Protein AF-A0A2J8V5C5-F1 (afdb_monomer)

Solvent-accessible surface area (backbone atoms only — not comparable to full-atom values): 12804 Å² total; per-residue (Å²): 139,81,82,83,78,82,77,76,87,77,68,71,58,80,69,53,53,66,50,39,88,100,54,85,50,65,52,34,88,70,58,79,89,54,24,47,75,89,45,86,60,88,87,70,69,51,39,77,42,61,32,68,75,31,74,70,53,44,94,77,25,46,78,61,79,85,40,92,88,53,80,81,50,73,66,30,76,39,86,49,43,69,32,51,47,95,86,52,84,59,56,72,55,97,88,39,62,47,60,86,82,28,65,40,18,56,38,77,48,37,84,45,36,41,83,62,53,76,61,64,35,70,42,82,52,72,47,72,39,55,52,97,86,66,48,75,39,64,38,86,89,77,75,41,70,41,76,41,67,60,67,40,70,42,87,90,79,67,48,78,40,62,32,41,45,68,54,54,86,62,56,52,67,75,53,38,28,52,49,31,34,34,44,69,72,64,48,37,83,82,44,54,76,67,56,40,50,54,50,51,56,54,63,69,74,108

pLDDT: mean 93.75, std 11.62, range [37.53, 98.81]

Organism: Pongo abelii (NCBI:txid9601)

Structure (mmCIF, N/CA/C/O backbone):
data_AF-A0A2J8V5C5-F1
#
_entry.id   AF-A0A2J8V5C5-F1
#
loop_
_atom_site.group_PDB
_atom_site.id
_atom_site.type_symbol
_atom_site.label_atom_id
_atom_site.label_alt_id
_atom_site.label_comp_id
_atom_site.label_asym_id
_atom_site.label_entity_id
_atom_site.label_seq_id
_atom_site.pdbx_PDB_ins_code
_atom_site.Cartn_x
_atom_site.Cartn_y
_atom_site.Cartn_z
_atom_site.occupancy
_atom_site.B_iso_or_equiv
_atom_site.auth_seq_id
_atom_site.auth_comp_id
_atom_site.auth_asym_id
_atom_site.auth_atom_id
_atom_site.pdbx_PDB_model_num
ATOM 1 N N . MET A 1 1 ? -38.659 -12.302 -9.778 1.00 38.84 1 MET A N 1
ATOM 2 C CA . MET A 1 1 ? -37.625 -12.450 -8.734 1.00 38.84 1 MET A CA 1
ATOM 3 C C . MET A 1 1 ? -36.369 -13.018 -9.379 1.00 38.84 1 MET A C 1
ATOM 5 O O . MET A 1 1 ? -36.265 -14.224 -9.543 1.00 38.84 1 MET A O 1
ATOM 9 N N . SER A 1 2 ? -35.461 -12.159 -9.837 1.00 37.94 2 SER A N 1
ATOM 10 C CA . SER A 1 2 ? -34.157 -12.567 -10.368 1.00 37.94 2 SER A CA 1
ATOM 11 C C . SER A 1 2 ? -33.125 -12.360 -9.266 1.00 37.94 2 SER A C 1
ATOM 13 O O . SER A 1 2 ? -32.756 -11.226 -8.964 1.00 37.94 2 SER A O 1
ATOM 15 N N . GLY A 1 3 ? -32.717 -13.450 -8.616 1.00 38.12 3 GLY A N 1
ATOM 16 C CA . GLY A 1 3 ? -31.666 -13.421 -7.607 1.00 38.12 3 GLY A CA 1
ATOM 17 C C . GLY A 1 3 ? -30.365 -12.908 -8.216 1.00 38.12 3 GLY A C 1
ATOM 18 O O . GLY A 1 3 ? -29.766 -13.564 -9.066 1.00 38.12 3 GLY A O 1
ATOM 19 N N . SER A 1 4 ? -29.925 -11.732 -7.775 1.00 41.75 4 SER A N 1
ATOM 20 C CA . SER A 1 4 ? -28.605 -11.184 -8.071 1.00 41.75 4 SER A CA 1
ATOM 21 C C . SER A 1 4 ? -27.547 -11.978 -7.298 1.00 41.75 4 SER A C 1
ATOM 23 O O . SER A 1 4 ? -27.073 -11.558 -6.245 1.00 41.75 4 SER A O 1
ATOM 25 N N . ASN A 1 5 ? -27.182 -13.152 -7.807 1.00 42.91 5 ASN A N 1
ATOM 26 C CA . ASN A 1 5 ? -26.122 -13.989 -7.236 1.00 42.91 5 ASN A CA 1
ATOM 27 C C . ASN A 1 5 ? -24.713 -13.609 -7.746 1.00 42.91 5 ASN A C 1
ATOM 29 O O . ASN A 1 5 ? -23.772 -14.374 -7.582 1.00 42.91 5 ASN A O 1
ATOM 33 N N . GLY A 1 6 ? -24.549 -12.429 -8.357 1.00 37.53 6 GLY A N 1
ATOM 34 C CA . GLY A 1 6 ? -23.326 -12.042 -9.074 1.00 37.53 6 GLY A CA 1
ATOM 35 C C . GLY A 1 6 ? -22.251 -11.291 -8.278 1.00 37.53 6 GLY A C 1
ATOM 36 O O . GLY A 1 6 ? -21.230 -10.947 -8.859 1.00 37.53 6 GLY A O 1
ATOM 37 N N . SER A 1 7 ? -22.441 -10.998 -6.984 1.00 44.19 7 SER A N 1
ATOM 38 C CA . SER A 1 7 ? -21.485 -10.187 -6.195 1.00 44.19 7 SER A CA 1
ATOM 39 C C . SER A 1 7 ? -20.813 -10.919 -5.026 1.00 44.19 7 SER A C 1
ATOM 41 O O . SER A 1 7 ? -20.012 -10.318 -4.311 1.00 44.19 7 SER A O 1
ATOM 43 N N . LYS A 1 8 ? -21.098 -12.212 -4.820 1.00 48.50 8 LYS A N 1
ATOM 44 C CA . LYS A 1 8 ? -20.632 -12.965 -3.638 1.00 48.50 8 LYS A CA 1
ATOM 45 C C . LYS A 1 8 ? -19.235 -13.591 -3.757 1.00 48.50 8 LYS A C 1
ATOM 47 O O . LYS A 1 8 ? -18.706 -14.032 -2.743 1.00 48.50 8 LYS A O 1
ATOM 52 N N . GLU A 1 9 ? -18.623 -13.640 -4.940 1.00 56.22 9 GLU A N 1
ATOM 53 C CA . GLU A 1 9 ? -17.463 -14.527 -5.158 1.00 56.22 9 GLU A CA 1
ATOM 54 C C . GLU A 1 9 ? -16.073 -13.931 -4.894 1.00 56.22 9 GLU A C 1
ATOM 56 O O . GLU A 1 9 ? -15.133 -14.698 -4.726 1.00 56.22 9 GLU A O 1
ATOM 61 N N . ASN A 1 10 ? -15.902 -12.611 -4.760 1.00 82.75 10 ASN A N 1
ATOM 62 C CA . ASN A 1 10 ? -14.559 -12.017 -4.617 1.00 82.75 10 ASN A CA 1
ATOM 63 C C . ASN A 1 10 ? -14.430 -11.034 -3.442 1.00 82.75 10 ASN A C 1
ATOM 65 O O . ASN A 1 10 ? -13.903 -9.931 -3.588 1.00 82.75 10 ASN A O 1
ATOM 69 N N . SER A 1 11 ? -14.894 -11.420 -2.250 1.00 94.69 11 SER A N 1
ATOM 70 C CA . SER A 1 11 ? -14.549 -10.688 -1.022 1.00 94.69 11 SER A CA 1
ATOM 71 C C . SER A 1 11 ? -13.039 -10.722 -0.746 1.00 94.69 11 SER A C 1
ATOM 73 O O . SER A 1 11 ? -12.339 -11.670 -1.103 1.00 94.69 11 SER A O 1
ATOM 75 N N . HIS A 1 12 ? -12.516 -9.711 -0.046 1.00 97.62 12 HIS A N 1
ATOM 76 C CA . HIS A 1 12 ? -11.103 -9.676 0.347 1.00 97.62 12 HIS A CA 1
ATOM 77 C C . HIS A 1 12 ? -10.724 -10.837 1.288 1.00 97.62 12 HIS A C 1
ATOM 79 O O . HIS A 1 12 ? -11.132 -10.899 2.447 1.00 97.62 12 HIS A O 1
ATOM 85 N N . ASN A 1 13 ? -9.924 -11.784 0.796 1.00 97.38 13 ASN A N 1
ATOM 86 C CA . ASN A 1 13 ? -9.575 -12.989 1.562 1.00 97.38 13 ASN A CA 1
ATOM 87 C C . ASN A 1 13 ? -8.325 -12.794 2.427 1.00 97.38 13 ASN A C 1
ATOM 89 O O . ASN A 1 13 ? -8.377 -13.032 3.629 1.00 97.38 13 ASN A O 1
ATOM 93 N N . LYS A 1 14 ? -7.232 -12.259 1.861 1.00 97.94 14 LYS A N 1
ATOM 94 C CA . LYS A 1 14 ? -5.988 -11.985 2.613 1.00 97.94 14 LYS A CA 1
ATOM 95 C C . LYS A 1 14 ? -6.203 -11.024 3.793 1.00 97.94 14 LYS A C 1
ATOM 97 O O . LYS A 1 14 ? -5.559 -11.151 4.822 1.00 97.94 14 LYS A O 1
ATOM 102 N N . ALA A 1 15 ? -7.147 -10.089 3.678 1.00 98.38 15 ALA A N 1
ATOM 103 C CA . ALA A 1 15 ? -7.481 -9.154 4.757 1.00 98.38 15 ALA A CA 1
ATOM 104 C C . ALA A 1 15 ? -8.186 -9.815 5.960 1.00 98.38 15 ALA A C 1
ATOM 106 O O . ALA A 1 15 ? -8.351 -9.169 6.992 1.00 98.38 15 ALA A O 1
ATOM 107 N N . ARG A 1 16 ? -8.606 -11.080 5.828 1.00 98.38 16 ARG A N 1
ATOM 108 C CA . ARG A 1 16 ? -9.320 -11.861 6.846 1.00 98.38 16 ARG A CA 1
ATOM 109 C C . ARG A 1 16 ? -8.533 -13.081 7.336 1.00 98.38 16 ARG A C 1
ATOM 111 O O . ARG A 1 16 ? -9.062 -13.842 8.134 1.00 98.38 16 ARG A O 1
ATOM 118 N N . THR A 1 17 ? -7.293 -13.283 6.883 1.00 98.50 17 THR A N 1
ATOM 119 C CA . THR A 1 17 ? -6.449 -14.383 7.373 1.00 98.50 17 THR A CA 1
ATOM 120 C C . THR A 1 17 ? -5.894 -14.080 8.761 1.00 98.50 17 THR A C 1
ATOM 122 O O . THR A 1 17 ? -5.586 -12.922 9.072 1.00 98.50 17 THR A O 1
ATOM 125 N N . SER A 1 18 ? -5.702 -15.140 9.540 1.00 98.44 18 SER A N 1
ATOM 126 C CA . SER A 1 18 ? -5.107 -15.114 10.873 1.00 98.44 18 SER A CA 1
ATOM 127 C C . SER A 1 18 ? -3.926 -16.103 10.964 1.00 98.44 18 SER A C 1
ATOM 129 O O . SER A 1 18 ? -3.888 -17.050 10.171 1.00 98.44 18 SER A O 1
ATOM 131 N N . PRO A 1 19 ? -2.968 -15.898 11.888 1.00 98.62 19 PRO A N 1
ATOM 132 C CA . PRO A 1 19 ? -2.857 -14.735 12.773 1.00 98.62 19 PRO A CA 1
ATOM 133 C C . PRO A 1 19 ? -2.532 -13.447 11.999 1.00 98.62 19 PRO A C 1
ATOM 135 O O . PRO A 1 19 ? -2.053 -13.481 10.863 1.00 98.62 19 PRO A O 1
ATOM 138 N N . TYR A 1 20 ? -2.802 -12.285 12.603 1.00 98.69 20 TYR A N 1
ATOM 139 C CA . TYR A 1 20 ? -2.389 -11.003 12.030 1.00 98.69 20 TYR A CA 1
ATOM 140 C C . TYR A 1 20 ? -0.850 -10.974 11.877 1.00 98.69 20 TYR A C 1
ATOM 142 O O . TYR A 1 20 ? -0.158 -11.365 12.824 1.00 98.69 20 TYR A O 1
ATOM 150 N N . PRO A 1 21 ? -0.293 -10.499 10.741 1.00 98.12 21 PRO A N 1
ATOM 151 C CA . PRO A 1 21 ? 1.146 -10.538 10.469 1.00 98.12 21 PRO A CA 1
ATOM 152 C C . PRO A 1 21 ? 2.021 -10.034 11.625 1.00 98.12 21 PRO A C 1
ATOM 154 O O . PRO A 1 21 ? 1.757 -8.979 12.198 1.00 98.12 21 PRO A O 1
ATOM 157 N N . GLY A 1 22 ? 3.073 -10.789 11.958 1.00 97.12 22 GLY A N 1
ATOM 158 C CA . GLY A 1 22 ? 4.005 -10.443 13.039 1.00 97.12 22 GLY A CA 1
ATOM 159 C C . GLY A 1 22 ? 3.423 -10.566 14.454 1.00 97.12 22 GLY A C 1
ATOM 160 O O . GLY A 1 22 ? 3.988 -10.013 15.393 1.00 97.12 22 GLY A O 1
ATOM 161 N N . SER A 1 23 ? 2.296 -11.264 14.625 1.00 98.19 23 SER A N 1
ATOM 162 C CA . SER A 1 23 ? 1.622 -11.432 15.916 1.00 98.19 23 SER A CA 1
ATOM 163 C C . SER A 1 23 ? 1.033 -12.841 16.080 1.00 98.19 23 SER A C 1
ATOM 165 O O . SER A 1 23 ? 1.113 -13.667 15.175 1.00 98.19 23 SER A O 1
ATOM 167 N N . LYS A 1 24 ? 0.417 -13.102 17.240 1.00 98.44 24 LYS A N 1
ATOM 168 C CA . LYS A 1 24 ? -0.441 -14.275 17.500 1.00 98.44 24 LYS A CA 1
ATOM 169 C C . LYS A 1 24 ? -1.929 -13.900 17.588 1.00 98.44 24 LYS A C 1
ATOM 171 O O . LYS A 1 24 ? -2.719 -14.643 18.157 1.00 98.44 24 LYS A O 1
ATOM 176 N N . VAL A 1 25 ? -2.293 -12.700 17.132 1.00 98.62 25 VAL A N 1
ATOM 177 C CA . VAL A 1 25 ? -3.658 -12.179 17.259 1.00 98.62 25 VAL A CA 1
ATOM 178 C C . VAL A 1 25 ? -4.544 -12.819 16.201 1.00 98.62 25 VAL A C 1
ATOM 180 O O . VAL A 1 25 ? -4.316 -12.642 15.003 1.00 98.62 25 VAL A O 1
ATOM 183 N N . GLU A 1 26 ? -5.573 -13.523 16.655 1.00 98.69 26 GLU A N 1
ATOM 184 C CA . GLU A 1 26 ? -6.609 -14.109 15.812 1.00 98.69 26 GLU A CA 1
ATOM 185 C C . GLU A 1 26 ? -7.720 -13.087 15.550 1.00 98.69 26 GLU A C 1
ATOM 187 O O . GLU A 1 26 ? -8.189 -12.408 16.463 1.00 98.69 26 GLU A O 1
ATOM 192 N N . ARG A 1 27 ? -8.138 -12.953 14.291 1.00 98.75 27 ARG A N 1
ATOM 193 C CA . ARG A 1 27 ? -9.276 -12.105 13.910 1.00 98.75 27 ARG A CA 1
ATOM 194 C C . ARG A 1 27 ? -10.590 -12.784 14.292 1.00 98.75 27 ARG A C 1
ATOM 196 O O . ARG A 1 27 ? -10.698 -14.006 14.206 1.00 98.75 27 ARG A O 1
ATOM 203 N N . SER A 1 28 ? -11.622 -12.000 14.595 1.00 98.50 28 SER A N 1
ATOM 204 C CA . SER A 1 28 ? -12.990 -12.528 14.667 1.00 98.50 28 SER A CA 1
ATOM 205 C C . SER A 1 28 ? -13.412 -13.056 13.291 1.00 98.50 28 SER A C 1
ATOM 207 O O . SER A 1 28 ? -13.182 -12.399 12.272 1.00 98.50 28 SER A O 1
ATOM 209 N N . GLN A 1 29 ? -14.050 -14.225 13.236 1.00 98.06 29 GLN A N 1
ATOM 210 C CA . GLN A 1 29 ? -14.499 -14.808 11.970 1.00 98.06 29 GLN A CA 1
ATOM 211 C C . GLN A 1 29 ? -15.536 -13.906 11.283 1.00 98.06 29 GLN A C 1
ATOM 213 O O . GLN A 1 29 ? -16.487 -13.448 11.911 1.00 98.06 29 GLN A O 1
ATOM 218 N N . VAL A 1 30 ? -15.384 -13.691 9.973 1.00 98.38 30 VAL A N 1
ATOM 219 C CA . VAL A 1 30 ? -16.318 -12.903 9.151 1.00 98.38 30 VAL A CA 1
ATOM 220 C C . VAL A 1 30 ? -16.862 -13.790 8.031 1.00 98.38 30 VAL A C 1
ATOM 222 O O . VAL A 1 30 ? -16.124 -14.042 7.073 1.00 98.38 30 VAL A O 1
ATOM 225 N N . PRO A 1 31 ? -18.125 -14.257 8.109 1.00 97.69 31 PRO A N 1
ATOM 226 C CA . PRO A 1 31 ? -18.783 -14.953 7.005 1.00 97.69 31 PRO A CA 1
ATOM 227 C C . PRO A 1 31 ? -18.793 -14.100 5.733 1.00 97.69 31 PRO A C 1
ATOM 229 O O . PRO A 1 31 ? -18.910 -12.874 5.808 1.00 97.69 31 PRO A O 1
ATOM 232 N N . ASN A 1 32 ? -18.666 -14.730 4.563 1.00 96.94 32 ASN A N 1
ATOM 233 C CA . ASN A 1 32 ? -18.551 -14.019 3.281 1.00 96.94 32 ASN A CA 1
ATOM 234 C C . ASN A 1 32 ? -19.764 -13.113 3.020 1.00 96.94 32 ASN A C 1
ATOM 236 O O . ASN A 1 32 ? -19.616 -11.974 2.586 1.00 96.94 32 ASN A O 1
ATOM 240 N N . GLU A 1 33 ? -20.959 -13.581 3.367 1.00 96.62 33 GLU A N 1
ATOM 241 C CA . GLU A 1 33 ? -22.215 -12.848 3.242 1.00 96.62 33 GLU A CA 1
ATOM 242 C C . GLU A 1 33 ? -22.327 -11.640 4.181 1.00 96.62 33 GLU A C 1
ATOM 244 O O . GLU A 1 33 ? -23.184 -10.791 3.959 1.00 96.62 33 GLU A O 1
ATOM 249 N N . LYS A 1 34 ? -21.452 -11.524 5.188 1.00 98.00 34 LYS A N 1
ATOM 250 C CA . LYS A 1 34 ? -21.418 -10.400 6.136 1.00 98.00 34 LYS A CA 1
ATOM 251 C C . LYS A 1 34 ? -20.199 -9.489 5.969 1.00 98.00 34 LYS A C 1
ATOM 253 O O . LYS A 1 34 ? -19.968 -8.610 6.802 1.00 98.00 34 LYS A O 1
ATOM 258 N N . VAL A 1 35 ? -19.415 -9.663 4.901 1.00 98.38 35 VAL A N 1
ATOM 259 C CA . VAL A 1 35 ? -18.243 -8.813 4.632 1.00 98.38 35 VAL A CA 1
ATOM 260 C C . VAL A 1 35 ? -18.660 -7.359 4.394 1.00 98.38 35 VAL A C 1
ATOM 262 O O . VAL A 1 35 ? -18.067 -6.457 4.979 1.00 98.38 35 VAL A O 1
ATOM 265 N N . GLY A 1 36 ? -19.681 -7.107 3.574 1.00 98.06 36 GLY A N 1
ATOM 266 C CA . GLY A 1 36 ? -20.106 -5.744 3.239 1.00 98.06 36 GLY A CA 1
ATOM 267 C C . GLY A 1 36 ? -20.729 -5.002 4.425 1.00 98.06 36 GLY A C 1
ATOM 268 O O . GLY A 1 36 ? -21.604 -5.542 5.098 1.00 98.06 36 GLY A O 1
ATOM 269 N N . TRP A 1 37 ? -20.330 -3.745 4.651 1.00 98.00 37 TRP A N 1
ATOM 270 C CA . TRP A 1 37 ? -20.835 -2.918 5.761 1.00 98.00 37 TRP A CA 1
ATOM 271 C C . TRP A 1 37 ? -22.348 -2.686 5.728 1.00 98.00 37 TRP A C 1
ATOM 273 O O . TRP A 1 37 ? -22.956 -2.588 6.788 1.00 98.00 37 TRP A O 1
ATOM 283 N N . LEU A 1 38 ? -22.953 -2.670 4.533 1.00 97.38 38 LEU A N 1
ATOM 284 C CA . LEU A 1 38 ? -24.405 -2.537 4.347 1.00 97.38 38 LEU A CA 1
ATOM 285 C C . LEU A 1 38 ? -25.202 -3.710 4.933 1.00 97.38 38 LEU A C 1
ATOM 287 O O . LEU A 1 38 ? -26.394 -3.573 5.187 1.00 97.38 38 LEU A O 1
ATOM 291 N N . VAL A 1 39 ? -24.563 -4.867 5.119 1.00 97.75 39 VAL A N 1
ATOM 292 C CA . VAL A 1 39 ? -25.193 -6.007 5.781 1.00 97.75 39 VAL A CA 1
ATOM 293 C C . VAL A 1 39 ? -25.181 -5.741 7.276 1.00 97.75 39 VAL A C 1
ATOM 295 O O . VAL A 1 39 ? -24.109 -5.608 7.880 1.00 97.75 39 VAL A O 1
ATOM 298 N N . GLU A 1 40 ? -26.373 -5.663 7.857 1.00 97.75 40 GLU A N 1
ATOM 299 C CA . GLU A 1 40 ? -26.550 -5.492 9.290 1.00 97.75 40 GLU A CA 1
ATOM 300 C C . GLU A 1 40 ? -25.925 -6.663 10.053 1.00 97.75 40 GLU A C 1
ATOM 302 O O . GLU A 1 40 ? -26.079 -7.836 9.698 1.00 97.75 40 GLU A O 1
ATOM 307 N N . TRP A 1 41 ? -25.191 -6.335 11.113 1.00 98.00 41 TRP A N 1
ATOM 308 C CA . TRP A 1 41 ? -24.621 -7.325 12.012 1.00 98.00 41 TRP A CA 1
ATOM 309 C C . TRP A 1 41 ? -24.324 -6.687 13.368 1.00 98.00 41 TRP A C 1
ATOM 311 O O . TRP A 1 41 ? -23.216 -6.211 13.602 1.00 98.00 41 TRP A O 1
ATOM 321 N N . GLN A 1 42 ? -25.326 -6.680 14.245 1.00 96.94 42 GLN A N 1
ATOM 322 C CA . GLN A 1 42 ? -25.228 -6.081 15.581 1.00 96.94 42 GLN A CA 1
ATOM 323 C C . GLN A 1 42 ? -24.195 -6.800 16.461 1.00 96.94 42 GLN A C 1
ATOM 325 O O . GLN A 1 42 ? -23.380 -6.159 17.112 1.00 96.94 42 GLN A O 1
ATOM 330 N N . ASP A 1 43 ? -24.139 -8.133 16.381 1.00 97.44 43 ASP A N 1
ATOM 331 C CA . ASP A 1 43 ? -23.188 -8.945 17.156 1.00 97.44 43 ASP A CA 1
ATOM 332 C C . ASP A 1 43 ? -21.756 -8.943 16.583 1.00 97.44 43 ASP A C 1
ATOM 334 O O . ASP A 1 43 ? -20.924 -9.771 16.966 1.00 97.44 43 ASP A O 1
ATOM 338 N N . TYR A 1 44 ? -21.449 -8.079 15.607 1.00 98.25 44 TYR A N 1
ATOM 339 C CA . TYR A 1 44 ? -20.102 -7.990 15.054 1.00 98.25 44 TYR A CA 1
ATOM 340 C C . TYR A 1 44 ? -19.149 -7.380 16.084 1.00 98.25 44 TYR A C 1
ATOM 342 O O . TYR A 1 44 ? -19.071 -6.163 16.237 1.00 98.25 44 TYR A O 1
ATOM 350 N N . ASN A 1 45 ? -18.383 -8.244 16.747 1.00 97.62 45 ASN A N 1
ATOM 351 C CA . ASN A 1 45 ? -17.403 -7.867 17.760 1.00 97.62 45 ASN A CA 1
ATOM 352 C C . ASN A 1 45 ? -15.969 -8.183 17.279 1.00 97.62 45 ASN A C 1
ATOM 354 O O . ASN A 1 45 ? -15.451 -9.276 17.536 1.00 97.62 45 ASN A O 1
ATOM 358 N N . PRO A 1 46 ? -15.340 -7.299 16.485 1.00 98.25 46 PRO A N 1
ATOM 359 C CA . PRO A 1 46 ? -13.975 -7.497 16.006 1.00 98.25 46 PRO A CA 1
ATOM 360 C C . PRO A 1 46 ? -12.951 -7.346 17.133 1.00 98.25 46 PRO A C 1
ATOM 362 O O . PRO A 1 46 ? -13.074 -6.468 17.982 1.00 98.25 46 PRO A O 1
ATOM 365 N N . VAL A 1 47 ? -11.884 -8.141 17.083 1.00 98.31 47 VAL A N 1
ATOM 366 C CA . VAL A 1 47 ? -10.735 -7.981 17.986 1.00 98.31 47 VAL A CA 1
ATOM 367 C C . VAL A 1 47 ? -10.068 -6.621 17.753 1.00 98.31 47 VAL A C 1
ATOM 369 O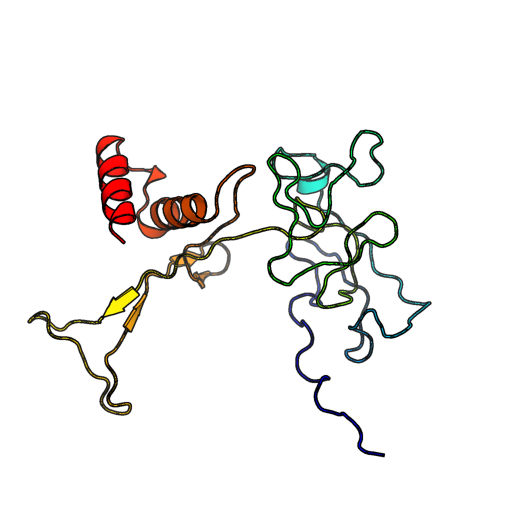 O . VAL A 1 47 ? -9.846 -6.232 16.607 1.00 98.31 47 VAL A O 1
ATOM 372 N N . GLU A 1 48 ? -9.717 -5.890 18.812 1.00 98.50 48 GLU A N 1
ATOM 373 C CA . GLU A 1 48 ? -8.942 -4.649 18.695 1.00 98.50 48 GLU A CA 1
ATOM 374 C C . GLU A 1 48 ? -7.441 -4.933 18.789 1.00 98.50 48 GLU A C 1
ATOM 376 O O . GLU A 1 48 ? -6.964 -5.549 19.742 1.00 98.50 48 GLU A O 1
ATOM 381 N N . TYR A 1 49 ? -6.677 -4.483 17.792 1.00 98.69 49 TYR A N 1
ATOM 382 C CA . TYR A 1 49 ? -5.228 -4.642 17.781 1.00 98.69 49 TYR A CA 1
ATOM 383 C C . TYR A 1 49 ? -4.515 -3.510 17.036 1.00 98.69 49 TYR A C 1
ATOM 385 O O . TYR A 1 49 ? -4.828 -3.161 15.896 1.00 98.69 49 TYR A O 1
ATOM 393 N N . THR A 1 50 ? -3.487 -2.963 17.681 1.00 98.81 50 THR A N 1
ATOM 394 C CA . THR A 1 50 ? -2.474 -2.094 17.073 1.00 98.81 50 THR A CA 1
ATOM 395 C C . THR A 1 50 ? -1.111 -2.532 17.597 1.00 98.81 50 THR A C 1
ATOM 397 O O . THR A 1 50 ? -0.950 -2.760 18.794 1.00 98.81 50 THR A O 1
ATOM 400 N N . ALA A 1 51 ? -0.140 -2.702 16.703 1.00 98.69 51 ALA A N 1
ATOM 401 C CA . ALA A 1 51 ? 1.181 -3.204 17.045 1.00 98.69 51 ALA A CA 1
ATOM 402 C C . ALA A 1 51 ? 1.935 -2.219 17.949 1.00 98.69 51 ALA A C 1
ATOM 404 O O . ALA A 1 51 ? 1.812 -1.003 17.801 1.00 98.69 51 ALA A O 1
ATOM 405 N N . VAL A 1 52 ? 2.782 -2.748 18.838 1.00 98.56 52 VAL A N 1
ATOM 406 C CA . 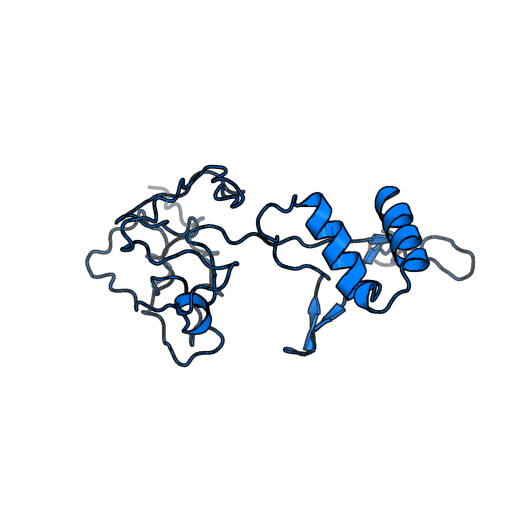VAL A 1 52 ? 3.594 -1.945 19.773 1.00 98.56 52 VAL A CA 1
ATOM 407 C C . VAL A 1 52 ? 4.466 -0.928 19.033 1.00 98.56 52 VAL A C 1
ATOM 409 O O . VAL A 1 52 ? 4.581 0.213 19.466 1.00 98.56 52 VAL A O 1
ATOM 412 N N . SER A 1 53 ? 5.020 -1.304 17.877 1.00 98.38 53 SER A N 1
ATOM 413 C CA . SER A 1 53 ? 5.816 -0.407 17.031 1.00 98.38 53 SER A CA 1
ATOM 414 C C . SER A 1 53 ? 5.028 0.796 16.505 1.00 98.38 53 SER A C 1
ATOM 416 O O . SER A 1 53 ? 5.608 1.861 16.327 1.00 98.38 53 SER A O 1
ATOM 418 N N . VAL A 1 54 ? 3.719 0.649 16.279 1.00 98.62 54 VAL A N 1
ATOM 419 C CA . VAL A 1 54 ? 2.825 1.744 15.872 1.00 98.62 54 VAL A CA 1
ATOM 420 C C . VAL A 1 54 ? 2.425 2.580 17.088 1.00 98.62 54 VAL A C 1
ATOM 422 O O . VAL A 1 54 ? 2.436 3.805 17.018 1.00 98.62 54 VAL A O 1
ATOM 425 N N . LEU A 1 55 ? 2.107 1.930 18.215 1.00 98.44 55 LEU A N 1
ATOM 426 C CA . LEU A 1 55 ? 1.742 2.605 19.468 1.00 98.44 55 LEU A CA 1
ATOM 427 C C . LEU A 1 55 ? 2.889 3.435 20.059 1.00 98.44 55 LEU A C 1
ATOM 429 O O . LEU A 1 55 ? 2.629 4.419 20.738 1.00 98.44 55 LEU A O 1
ATOM 433 N N . ALA A 1 56 ? 4.143 3.088 19.762 1.00 98.31 56 ALA A N 1
ATOM 434 C CA . ALA A 1 56 ? 5.316 3.868 20.155 1.00 98.31 56 ALA A CA 1
ATOM 435 C C . ALA A 1 56 ? 5.395 5.263 19.493 1.00 98.31 56 ALA A C 1
ATOM 437 O O . ALA A 1 56 ? 6.293 6.035 19.818 1.00 98.31 56 ALA A O 1
ATOM 438 N N . GLY A 1 57 ? 4.497 5.587 18.554 1.00 97.7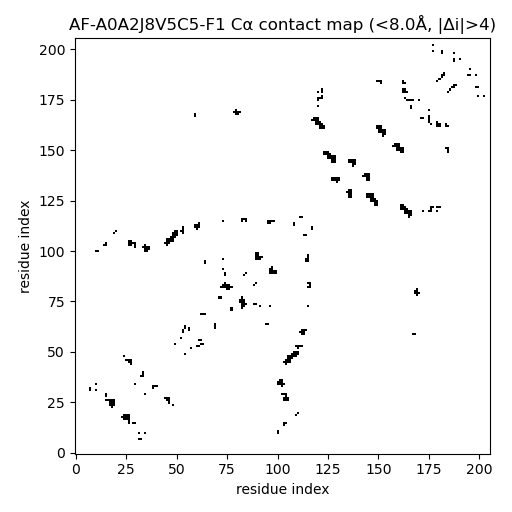5 57 GLY A N 1
ATOM 439 C CA . GLY A 1 57 ? 4.412 6.904 17.921 1.00 97.75 57 GLY A CA 1
ATOM 440 C C . GLY A 1 57 ? 5.611 7.298 17.043 1.00 97.75 57 GLY A C 1
ATOM 441 O O . GLY A 1 57 ? 6.069 8.439 17.133 1.00 97.75 57 GLY A O 1
ATOM 442 N N . PRO A 1 58 ? 6.165 6.413 16.187 1.00 98.00 58 PRO A N 1
ATOM 443 C CA . PRO A 1 58 ? 7.198 6.826 15.241 1.00 98.00 58 PRO A CA 1
ATOM 444 C C . PRO A 1 58 ? 6.647 7.848 14.234 1.00 98.00 58 PRO A C 1
ATOM 446 O O . PRO A 1 58 ? 5.450 7.905 13.975 1.00 98.00 58 PRO A O 1
ATOM 449 N N . ARG A 1 59 ? 7.529 8.618 13.579 1.00 96.62 59 ARG A N 1
ATOM 450 C CA . ARG A 1 59 ? 7.148 9.713 12.651 1.00 96.62 59 ARG A CA 1
ATOM 451 C C . ARG A 1 59 ? 6.189 9.294 11.519 1.00 96.62 59 ARG A C 1
ATOM 453 O O . ARG A 1 59 ? 5.437 10.115 10.990 1.00 96.62 59 ARG A O 1
ATOM 460 N N . TRP A 1 60 ? 6.230 8.025 11.119 1.00 96.31 60 TRP A N 1
ATOM 461 C CA . TRP A 1 60 ? 5.375 7.462 10.071 1.00 96.31 60 TRP A CA 1
ATOM 462 C C . TRP A 1 60 ? 4.000 6.985 10.578 1.00 96.31 60 TRP A C 1
ATOM 464 O O . TRP A 1 60 ? 3.139 6.666 9.758 1.00 96.31 60 TRP A O 1
ATOM 474 N N . ALA A 1 61 ? 3.770 6.949 11.893 1.00 98.25 61 ALA A N 1
ATOM 475 C CA . ALA A 1 61 ? 2.513 6.540 12.507 1.00 98.25 61 ALA A CA 1
ATOM 476 C C . ALA A 1 61 ? 1.688 7.749 12.966 1.00 98.25 61 ALA A C 1
ATOM 478 O O . ALA A 1 61 ? 2.222 8.781 13.365 1.00 98.25 61 ALA A O 1
ATOM 479 N N . ASP A 1 62 ? 0.367 7.619 12.887 1.00 98.44 62 ASP A N 1
ATOM 480 C CA . ASP A 1 62 ? -0.553 8.574 13.502 1.00 98.44 62 ASP A CA 1
ATOM 481 C C . ASP A 1 62 ? -0.629 8.360 15.033 1.00 98.44 62 ASP A C 1
ATOM 483 O O . ASP A 1 62 ? -0.370 7.254 15.522 1.00 98.44 62 ASP A O 1
ATOM 487 N N . PRO A 1 63 ? -1.065 9.368 15.799 1.00 98.31 63 PRO A N 1
ATOM 488 C CA . PRO A 1 63 ? -1.554 9.183 17.166 1.00 98.31 63 PRO A CA 1
ATOM 489 C C . PRO A 1 63 ? -2.759 8.222 17.256 1.00 98.31 63 PRO A C 1
ATOM 491 O O . PRO A 1 63 ? -3.352 7.810 16.245 1.00 98.31 63 PRO A O 1
ATOM 494 N N . GLN A 1 64 ? -3.152 7.833 18.473 1.00 98.44 64 GLN A N 1
ATOM 495 C CA . GLN A 1 64 ? -4.448 7.166 18.666 1.00 98.44 64 GLN A CA 1
ATOM 496 C C . GLN A 1 64 ? -5.606 8.158 18.455 1.00 98.44 64 GLN A C 1
ATOM 498 O O . GLN A 1 64 ? -5.477 9.339 18.749 1.00 98.44 64 GLN A O 1
ATOM 503 N N . ILE A 1 65 ? -6.765 7.682 17.973 1.00 97.81 65 ILE A N 1
ATOM 504 C CA . ILE A 1 65 ? -7.952 8.536 17.717 1.00 97.81 65 ILE A CA 1
ATOM 505 C C . ILE A 1 65 ? -8.443 9.250 18.984 1.00 97.81 65 ILE A C 1
ATOM 507 O O . ILE A 1 65 ? -9.033 10.317 18.896 1.00 97.81 65 ILE A O 1
ATOM 511 N N . SER A 1 66 ? -8.197 8.673 20.160 1.00 94.94 66 SER A N 1
ATOM 512 C CA . SER A 1 66 ? -8.561 9.254 21.453 1.00 94.94 66 SER A CA 1
ATOM 513 C C . SER A 1 66 ? -7.655 10.405 21.905 1.00 94.94 66 SER A C 1
ATOM 515 O O . SER A 1 66 ? -7.947 11.023 22.925 1.00 94.94 66 SER A O 1
ATOM 517 N N . GLU A 1 67 ? -6.546 10.679 21.213 1.00 96.06 67 GLU A N 1
ATOM 518 C CA . GLU A 1 67 ? -5.647 11.772 21.587 1.00 96.06 67 GLU A CA 1
ATOM 519 C C . GLU A 1 67 ? -6.256 13.134 21.239 1.00 96.06 67 GLU A C 1
ATOM 521 O O . GLU A 1 67 ? -6.653 13.396 20.105 1.00 96.06 67 GLU A O 1
ATOM 526 N N . SER A 1 68 ? -6.320 14.024 22.231 1.00 93.12 68 SER A N 1
ATOM 527 C CA . SER A 1 68 ? -7.080 15.280 22.165 1.00 93.12 68 SER A CA 1
ATOM 528 C C . SER A 1 68 ? -6.582 16.266 21.106 1.00 93.12 68 SER A C 1
ATOM 530 O O . SER A 1 68 ? -7.360 17.059 20.583 1.00 93.12 68 SER A O 1
ATOM 532 N N . ASN A 1 69 ? -5.295 16.220 20.771 1.00 95.44 69 ASN A N 1
ATOM 533 C CA . ASN A 1 69 ? -4.662 17.057 19.754 1.00 95.44 69 ASN A CA 1
ATOM 534 C C . ASN A 1 69 ? -4.621 16.398 18.364 1.00 95.44 69 ASN A C 1
ATOM 536 O O . ASN A 1 69 ? -4.062 16.983 17.433 1.00 95.44 69 ASN A O 1
ATOM 540 N N . PHE A 1 70 ? -5.199 15.206 18.195 1.00 97.88 70 PHE A N 1
ATOM 541 C CA . PHE A 1 70 ? -5.231 14.510 16.916 1.00 97.88 70 PHE A CA 1
ATOM 542 C C . PHE A 1 70 ? -6.590 14.674 16.229 1.00 97.88 70 PHE A C 1
ATOM 544 O O . PHE A 1 70 ? -7.567 14.006 16.547 1.00 97.88 70 PHE A O 1
ATOM 551 N N . SER A 1 71 ? -6.649 15.580 15.251 1.00 97.75 71 SER A N 1
ATOM 552 C CA . SER A 1 71 ? -7.853 15.868 14.454 1.00 97.75 71 SER A CA 1
ATOM 553 C C . SER A 1 71 ? -7.598 15.589 12.965 1.00 97.75 71 SER A C 1
ATOM 555 O O . SER A 1 71 ? -7.344 16.526 12.205 1.00 97.75 71 SER A O 1
ATOM 557 N N . PRO A 1 72 ? -7.597 14.310 12.537 1.00 98.12 72 PRO A N 1
ATOM 558 C CA . PRO A 1 72 ? -7.269 13.940 11.163 1.00 98.12 72 PRO A CA 1
ATOM 559 C C . PRO A 1 72 ? -8.325 14.421 10.163 1.00 98.12 72 PRO A C 1
ATOM 561 O O . PRO A 1 72 ? -9.525 14.228 10.358 1.00 98.12 72 PRO A O 1
ATOM 564 N N . LYS A 1 73 ? -7.872 14.963 9.029 1.00 98.50 73 LYS A N 1
ATOM 565 C CA . LYS A 1 73 ? -8.746 15.343 7.904 1.00 98.50 73 LYS A CA 1
ATOM 566 C C . LYS A 1 73 ? -8.909 14.181 6.928 1.00 98.50 73 LYS A C 1
ATOM 568 O O . LYS A 1 73 ? -8.216 14.089 5.912 1.00 98.50 73 LYS A O 1
ATOM 573 N N . PHE A 1 74 ? -9.765 13.226 7.283 1.00 98.69 74 PHE A N 1
ATOM 574 C CA . PHE A 1 74 ? -10.038 12.066 6.433 1.00 98.69 74 PHE A CA 1
ATOM 575 C C . PHE A 1 74 ? -10.644 12.456 5.081 1.00 98.69 74 PHE A C 1
ATOM 577 O O . PHE A 1 74 ? -11.281 13.492 4.954 1.00 98.69 74 PHE A O 1
ATOM 584 N N . ASN A 1 75 ? -10.458 11.596 4.074 1.00 98.69 75 ASN A N 1
ATOM 585 C CA . ASN A 1 75 ? -10.881 11.827 2.687 1.00 98.69 75 ASN A CA 1
ATOM 586 C C . ASN A 1 75 ? -10.277 13.080 2.018 1.00 98.69 75 ASN A C 1
ATOM 588 O O . ASN A 1 75 ? -10.763 13.517 0.976 1.00 98.69 75 ASN A O 1
ATOM 592 N N . GLU A 1 76 ? -9.184 13.626 2.559 1.00 98.25 76 GLU A N 1
ATOM 593 C CA . GLU A 1 76 ? -8.537 14.842 2.060 1.00 98.25 76 GLU A CA 1
ATOM 594 C C . GLU A 1 76 ? -7.001 14.762 2.145 1.00 98.25 76 GLU A C 1
ATOM 596 O O . GLU A 1 76 ? -6.424 13.776 2.610 1.00 98.25 76 GLU A O 1
ATOM 601 N N . LYS A 1 77 ? -6.310 15.801 1.656 1.00 97.81 77 LYS A N 1
ATOM 602 C CA . LYS A 1 77 ? -4.870 15.971 1.894 1.00 97.81 77 LYS A CA 1
ATOM 603 C C . LYS A 1 77 ? -4.674 16.677 3.238 1.00 97.81 77 LYS A C 1
ATOM 605 O O . LYS A 1 77 ? -4.906 17.878 3.345 1.00 97.81 77 LYS A O 1
ATOM 610 N N . ASP A 1 78 ? -4.200 15.942 4.234 1.00 98.00 78 ASP A N 1
ATOM 611 C CA . ASP A 1 78 ? -4.042 16.399 5.613 1.00 98.00 78 ASP A CA 1
ATOM 612 C C . ASP A 1 78 ? -2.585 16.799 5.897 1.00 98.00 78 ASP A C 1
ATOM 614 O O . ASP A 1 78 ? -1.762 16.013 6.373 1.00 98.00 78 ASP A O 1
ATOM 618 N N . GLY A 1 79 ? -2.221 18.021 5.498 1.00 96.81 79 GLY A N 1
ATOM 619 C CA . GLY A 1 79 ? -0.844 18.508 5.593 1.00 96.81 79 GLY A CA 1
ATOM 620 C C . GLY A 1 79 ? 0.113 17.684 4.722 1.00 96.81 79 GLY A C 1
ATOM 621 O O . GLY A 1 79 ? 0.052 17.748 3.486 1.00 96.81 79 GLY A O 1
ATOM 622 N N . HIS A 1 80 ? 1.000 16.926 5.372 1.00 97.00 80 HIS A N 1
ATOM 623 C CA . HIS A 1 80 ? 1.950 16.001 4.740 1.00 97.00 80 HIS A CA 1
ATOM 624 C C . HIS A 1 80 ? 1.415 14.565 4.604 1.00 97.00 80 HIS A C 1
ATOM 626 O O . HIS A 1 80 ? 2.105 13.713 4.052 1.00 97.00 80 HIS A O 1
ATOM 632 N N . VAL A 1 81 ? 0.203 14.275 5.081 1.00 98.00 81 VAL A N 1
ATOM 633 C CA . VAL A 1 81 ? -0.406 12.944 4.985 1.00 98.00 81 VAL A CA 1
ATOM 634 C C . VAL A 1 81 ? -1.505 12.970 3.927 1.00 98.00 81 VAL A C 1
ATOM 636 O O . VAL A 1 81 ? -2.469 13.724 4.026 1.00 98.00 81 VAL A O 1
ATOM 639 N N . GLU A 1 82 ? -1.373 12.147 2.888 1.00 98.06 82 GLU A N 1
ATOM 640 C CA . GLU A 1 82 ? -2.453 11.937 1.923 1.00 98.06 82 GLU A CA 1
ATOM 641 C C . GLU A 1 82 ? -3.453 10.942 2.515 1.00 98.06 82 GLU A C 1
ATOM 643 O O . GLU A 1 82 ? -3.127 9.771 2.696 1.00 98.06 82 GLU A O 1
ATOM 648 N N . ARG A 1 83 ? -4.653 11.421 2.865 1.00 98.50 83 ARG A N 1
ATOM 649 C CA . ARG A 1 83 ? -5.722 10.590 3.430 1.00 98.50 83 ARG A CA 1
ATOM 650 C C . ARG A 1 83 ? -6.804 10.275 2.401 1.00 98.50 83 ARG A C 1
ATOM 652 O O . ARG A 1 83 ? -7.733 9.546 2.741 1.00 98.50 83 ARG A O 1
ATOM 659 N N . LYS A 1 84 ? -6.724 10.757 1.154 1.00 98.31 84 LYS A N 1
ATOM 660 C CA . LYS A 1 84 ? -7.654 10.347 0.088 1.00 98.31 84 LYS A CA 1
ATOM 661 C C . LYS A 1 84 ? -7.386 8.912 -0.339 1.00 98.31 84 LYS A C 1
ATOM 663 O O . LYS A 1 84 ? -6.280 8.556 -0.732 1.00 98.31 84 LYS A O 1
ATOM 668 N N . SER A 1 85 ? -8.430 8.092 -0.353 1.00 98.38 85 SER A N 1
ATOM 669 C CA . SER A 1 85 ? -8.347 6.794 -1.013 1.00 98.38 85 SER A CA 1
ATOM 670 C C . SER A 1 85 ? -8.382 6.974 -2.533 1.00 98.38 85 SER A C 1
ATOM 672 O O . SER A 1 85 ? -9.093 7.826 -3.067 1.00 98.38 85 SER A O 1
ATOM 674 N N . LYS A 1 86 ? -7.633 6.130 -3.250 1.00 97.69 86 LYS A N 1
ATOM 675 C CA . LYS A 1 86 ? -7.675 6.062 -4.721 1.00 97.69 86 LYS A CA 1
ATOM 676 C C . LYS A 1 86 ? -8.941 5.360 -5.240 1.00 97.69 86 LYS A C 1
ATOM 678 O O . LYS A 1 86 ? -9.139 5.291 -6.447 1.00 97.69 86 LYS A O 1
ATOM 683 N N . ASN A 1 87 ? -9.793 4.854 -4.345 1.00 97.31 87 ASN A N 1
ATOM 684 C CA . ASN A 1 87 ? -11.055 4.180 -4.659 1.00 97.31 87 ASN A CA 1
ATOM 685 C C . ASN A 1 87 ? -12.294 5.014 -4.284 1.00 97.31 87 ASN A C 1
ATOM 687 O O . ASN A 1 87 ? -13.381 4.460 -4.151 1.00 97.31 87 ASN A O 1
ATOM 691 N N . GLY A 1 88 ? -12.138 6.329 -4.111 1.00 97.44 88 GLY A N 1
ATOM 692 C CA . GLY A 1 88 ? -13.221 7.228 -3.705 1.00 97.44 88 GLY A CA 1
ATOM 693 C C . GLY A 1 88 ? -13.303 7.417 -2.192 1.00 97.44 88 GLY A C 1
ATOM 694 O O . GLY A 1 88 ? -12.354 7.122 -1.466 1.00 97.44 88 GLY A O 1
ATOM 695 N N . LEU A 1 89 ? -14.428 7.956 -1.723 1.00 98.50 89 LEU A N 1
ATOM 696 C CA . LEU A 1 89 ? -14.640 8.242 -0.305 1.00 98.50 89 LEU A CA 1
ATOM 697 C C . LEU A 1 89 ? -14.769 6.950 0.510 1.00 98.50 89 LEU A C 1
ATOM 699 O O . LEU A 1 89 ? -15.356 5.970 0.054 1.00 98.50 89 LEU A O 1
ATOM 703 N N . TYR A 1 90 ? -14.261 6.976 1.738 1.00 98.75 90 TYR A N 1
ATOM 704 C CA . TYR A 1 90 ? -14.529 5.959 2.752 1.00 98.75 90 TYR A CA 1
ATOM 705 C C . TYR A 1 90 ? -15.310 6.561 3.920 1.00 98.75 90 TYR A C 1
ATOM 707 O O . TYR A 1 90 ? -15.126 7.724 4.286 1.00 98.75 90 TYR A O 1
ATOM 715 N N . GLU A 1 91 ? -16.191 5.751 4.500 1.00 98.62 91 GLU A N 1
ATOM 716 C CA . GLU A 1 91 ? -17.027 6.137 5.633 1.00 98.62 91 GLU A CA 1
ATOM 717 C C . GLU A 1 91 ? -16.183 6.326 6.901 1.00 98.62 91 GLU A C 1
ATOM 719 O O . GLU A 1 91 ? -15.232 5.575 7.146 1.00 98.62 91 GLU A O 1
ATOM 724 N N . ILE A 1 92 ? -16.554 7.319 7.710 1.00 98.56 92 ILE A N 1
ATOM 725 C CA . ILE A 1 92 ? -16.030 7.513 9.062 1.00 98.56 92 ILE A CA 1
ATOM 726 C C . ILE A 1 92 ? -17.120 7.105 10.044 1.00 98.56 92 ILE A C 1
ATOM 728 O O . ILE A 1 92 ? -18.187 7.708 10.073 1.00 98.56 92 ILE A O 1
ATOM 732 N N . GLU A 1 93 ? -16.837 6.100 10.862 1.00 97.50 93 GLU A N 1
ATOM 733 C CA . GLU A 1 93 ? -17.735 5.605 11.902 1.00 97.50 93 GLU A CA 1
ATOM 734 C C . GLU A 1 93 ? -16.972 5.578 13.230 1.00 97.50 93 GLU A C 1
ATOM 736 O O . GLU A 1 93 ? -15.810 5.172 13.274 1.00 97.50 93 GLU A O 1
ATOM 741 N N . ASN A 1 94 ? -17.598 6.032 14.322 1.00 94.75 94 ASN A N 1
ATOM 742 C CA . ASN A 1 94 ? -16.975 6.091 15.652 1.00 94.75 94 ASN A CA 1
ATOM 743 C C . ASN A 1 94 ? -15.609 6.807 15.632 1.00 94.75 94 ASN A C 1
ATOM 745 O O . ASN A 1 94 ? -14.629 6.364 16.238 1.00 94.75 94 ASN A O 1
ATOM 749 N N . GLY A 1 95 ? -15.539 7.898 14.861 1.00 96.81 95 GLY A N 1
ATOM 750 C CA . GLY A 1 95 ? -14.350 8.735 14.707 1.00 96.81 95 GLY A CA 1
ATOM 751 C C . GLY A 1 95 ? -13.210 8.115 13.894 1.00 96.81 95 GLY A C 1
ATOM 752 O O . GLY A 1 95 ? -12.147 8.723 13.815 1.00 96.81 95 GLY A O 1
ATOM 753 N N . ARG A 1 96 ? -13.385 6.931 13.285 1.00 98.12 96 ARG A N 1
ATOM 754 C CA . ARG A 1 96 ? -12.323 6.230 12.543 1.00 98.12 96 ARG A CA 1
ATOM 755 C C . ARG A 1 96 ? -12.777 5.723 11.162 1.00 98.12 96 ARG A C 1
ATOM 757 O O . ARG A 1 96 ? -13.967 5.500 10.951 1.00 98.12 96 ARG A O 1
ATOM 764 N N .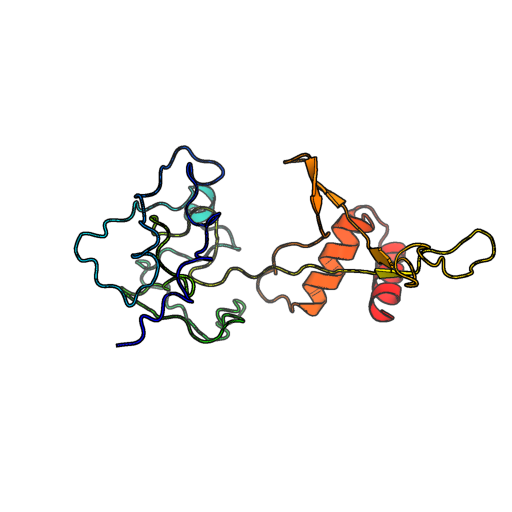 PRO A 1 97 ? -11.852 5.524 10.204 1.00 98.75 97 PRO A N 1
ATOM 765 C CA . PRO A 1 97 ? -12.190 5.033 8.867 1.00 98.75 97 PRO A CA 1
ATOM 766 C C . PRO A 1 97 ? -12.701 3.589 8.854 1.00 98.75 97 PRO A C 1
ATOM 768 O O . PRO A 1 97 ? -12.089 2.707 9.462 1.00 98.75 97 PRO A O 1
ATOM 771 N N . ARG A 1 98 ? -13.746 3.320 8.068 1.00 98.50 98 ARG A N 1
ATOM 772 C CA . ARG A 1 98 ? -14.137 1.963 7.665 1.00 98.50 98 ARG A CA 1
ATOM 773 C C . ARG A 1 98 ? -13.406 1.552 6.390 1.00 98.50 98 ARG A C 1
ATOM 775 O O . ARG A 1 98 ? -13.301 2.319 5.436 1.00 98.50 98 ARG A O 1
ATOM 782 N N . ASN A 1 99 ? -12.918 0.311 6.355 1.00 98.62 99 ASN A N 1
ATOM 783 C CA . ASN A 1 99 ? -12.298 -0.247 5.153 1.00 98.62 99 ASN A CA 1
ATOM 784 C C . ASN A 1 99 ? -13.340 -0.303 4.016 1.00 98.62 99 ASN A C 1
ATOM 786 O O . ASN A 1 99 ? -14.356 -0.978 4.192 1.00 98.62 99 ASN A O 1
ATOM 790 N N . PRO A 1 100 ? -13.102 0.329 2.851 1.00 98.19 100 PRO A N 1
ATOM 791 C CA . PRO A 1 100 ? -14.070 0.350 1.753 1.00 98.19 100 PRO A CA 1
ATOM 792 C C . PRO A 1 100 ? -14.409 -1.044 1.195 1.00 98.19 100 PRO A C 1
ATOM 794 O O . PRO A 1 100 ? -15.471 -1.218 0.607 1.00 98.19 100 PRO A O 1
ATOM 797 N N . ALA A 1 101 ? -13.555 -2.053 1.404 1.00 98.12 101 ALA A N 1
ATOM 798 C CA . ALA A 1 101 ? -13.803 -3.434 0.982 1.00 98.12 101 ALA A CA 1
ATOM 799 C C . ALA A 1 101 ? -14.624 -4.270 1.990 1.00 98.12 101 ALA A C 1
ATOM 801 O O . ALA A 1 101 ? -14.963 -5.416 1.696 1.00 98.12 101 ALA A O 1
ATOM 802 N N . GLY A 1 102 ? -14.956 -3.722 3.166 1.00 98.38 102 GLY A N 1
ATOM 803 C CA . GLY A 1 102 ? -15.788 -4.388 4.172 1.00 98.38 102 GLY A CA 1
ATOM 804 C C . GLY A 1 102 ? -15.060 -4.802 5.454 1.00 98.38 102 GLY A C 1
ATOM 805 O O . GLY A 1 102 ? -13.916 -4.424 5.719 1.00 98.38 102 GLY A O 1
ATOM 806 N N . ARG A 1 103 ? -15.750 -5.608 6.263 1.00 98.75 103 ARG A N 1
ATOM 807 C CA . ARG A 1 103 ? -15.296 -6.148 7.550 1.00 98.75 103 ARG A CA 1
ATOM 808 C C . ARG A 1 103 ? -14.095 -7.078 7.389 1.00 98.75 103 ARG A C 1
ATOM 810 O O . ARG A 1 103 ? -14.006 -7.845 6.429 1.00 98.75 103 ARG A O 1
ATOM 817 N N . THR A 1 104 ? -13.199 -7.040 8.370 1.00 98.75 104 THR A N 1
ATOM 818 C CA . THR A 1 104 ? -11.958 -7.837 8.407 1.00 98.75 104 THR A CA 1
ATOM 819 C C . THR A 1 104 ? -11.807 -8.674 9.680 1.00 98.75 104 THR A C 1
ATOM 821 O O . THR A 1 104 ? -10.823 -9.398 9.807 1.00 98.75 104 THR A O 1
ATOM 824 N N . GLY A 1 105 ? -12.727 -8.545 10.644 1.00 98.62 105 GLY A N 1
ATOM 825 C CA . GLY A 1 105 ? -12.645 -9.223 11.940 1.00 98.62 105 GLY A CA 1
ATOM 826 C C . GLY A 1 105 ? -11.663 -8.596 12.933 1.00 98.62 105 GLY A C 1
ATOM 827 O O . GLY A 1 105 ? -11.447 -9.163 14.001 1.00 98.62 105 GLY A O 1
ATOM 828 N N . LEU A 1 106 ? -11.057 -7.451 12.595 1.00 98.81 106 LEU A N 1
ATOM 829 C CA . LEU A 1 106 ? -10.102 -6.744 13.448 1.00 98.81 106 LEU A CA 1
ATOM 830 C C . LEU A 1 106 ? -10.239 -5.228 13.277 1.00 98.81 106 LEU A C 1
ATOM 832 O O . LEU A 1 106 ? -10.292 -4.735 12.148 1.00 98.81 106 LEU A O 1
ATOM 836 N N . VAL A 1 107 ? -10.273 -4.503 14.392 1.00 98.62 107 VAL A N 1
ATOM 837 C CA . VAL A 1 107 ? -10.240 -3.034 14.464 1.00 98.62 107 VAL A CA 1
ATOM 838 C C . VAL A 1 107 ? -8.925 -2.552 15.076 1.00 98.62 107 VAL A C 1
ATOM 840 O O . VAL A 1 107 ? -8.142 -3.335 15.607 1.00 98.62 107 VAL A O 1
ATOM 843 N N . GLY A 1 108 ? -8.660 -1.251 14.976 1.00 98.31 108 GLY A N 1
ATOM 844 C CA . GLY A 1 108 ? -7.326 -0.697 15.205 1.00 98.31 108 GLY A CA 1
ATOM 845 C C . GLY A 1 108 ? -6.525 -0.674 13.906 1.00 98.31 108 GLY A C 1
ATOM 846 O O . GLY A 1 108 ? -7.096 -0.745 12.816 1.00 98.31 108 GLY A O 1
ATOM 847 N N . ARG A 1 109 ? -5.203 -0.530 14.008 1.00 98.69 109 ARG A N 1
ATOM 848 C CA . ARG A 1 109 ? -4.336 -0.356 12.831 1.00 98.69 109 ARG A CA 1
ATOM 849 C C . ARG A 1 109 ? -3.444 -1.555 12.526 1.00 98.69 109 ARG A C 1
ATOM 851 O O . ARG A 1 109 ? -2.839 -1.609 11.457 1.00 98.69 109 ARG A O 1
ATOM 858 N N . GLY A 1 110 ? -3.340 -2.519 13.440 1.00 98.69 110 GLY A N 1
ATOM 859 C CA . GLY A 1 110 ? -2.331 -3.568 13.341 1.00 98.69 110 GLY A CA 1
ATOM 860 C C . GLY A 1 110 ? -0.933 -2.966 13.159 1.00 98.69 110 GLY A C 1
ATOM 861 O O . GLY A 1 110 ? -0.503 -2.163 13.979 1.00 98.69 110 GLY A O 1
ATOM 862 N N . LEU A 1 111 ? -0.244 -3.328 12.076 1.00 98.62 111 LEU A N 1
ATOM 863 C CA . LEU A 1 111 ? 1.091 -2.815 11.721 1.00 98.62 111 LEU A CA 1
ATOM 864 C C . LEU A 1 111 ? 1.073 -1.509 10.906 1.00 98.62 111 LEU A C 1
ATOM 866 O O . LEU A 1 111 ? 2.134 -0.958 10.625 1.00 98.62 111 LEU A O 1
ATOM 870 N N . LEU A 1 112 ? -0.096 -1.024 10.489 1.00 98.69 112 LEU A N 1
ATOM 871 C CA . LEU A 1 112 ? -0.196 0.167 9.649 1.00 98.69 112 LEU A CA 1
ATOM 872 C C . LEU A 1 112 ? -0.043 1.442 10.485 1.00 98.69 112 LEU A C 1
ATOM 874 O O . LEU A 1 112 ? -0.609 1.567 11.567 1.00 98.69 112 LEU A O 1
ATOM 878 N N . GLY A 1 113 ? 0.710 2.415 9.974 1.00 98.31 113 GLY A N 1
ATOM 879 C CA . GLY A 1 113 ? 0.946 3.669 10.689 1.00 98.31 113 GLY A CA 1
ATOM 880 C C . GLY A 1 113 ? -0.269 4.589 10.695 1.00 98.31 113 GLY A C 1
ATOM 881 O O . GLY A 1 113 ? -0.603 5.181 11.726 1.00 98.31 113 GLY A O 1
ATOM 882 N N . ARG A 1 114 ? -0.938 4.711 9.546 1.00 98.56 114 ARG A N 1
ATOM 883 C CA . ARG A 1 114 ? -2.003 5.694 9.330 1.00 98.56 114 ARG A CA 1
ATOM 884 C C . ARG A 1 114 ? -3.384 5.101 9.555 1.00 98.56 114 ARG A C 1
ATOM 886 O O . ARG A 1 114 ? -3.639 3.951 9.193 1.00 98.56 114 ARG A O 1
ATOM 893 N N . TRP A 1 115 ? -4.294 5.908 10.093 1.00 98.75 115 TRP A N 1
ATOM 894 C CA . TRP A 1 115 ? -5.724 5.604 10.041 1.00 98.75 115 TRP A CA 1
ATOM 895 C C . TRP A 1 115 ? -6.248 5.817 8.615 1.00 98.75 115 TRP A C 1
ATOM 897 O O . TRP A 1 115 ? -6.048 6.883 8.032 1.00 98.75 115 TRP A O 1
ATOM 907 N N . GLY A 1 116 ? -6.936 4.812 8.065 1.00 98.56 116 GLY A N 1
ATOM 908 C CA . GLY A 1 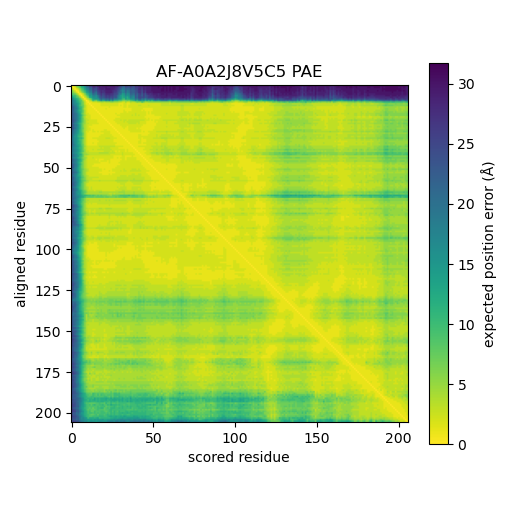116 ? -7.432 4.833 6.687 1.00 98.56 116 GLY A CA 1
ATOM 909 C C . GLY A 1 116 ? -6.389 4.317 5.683 1.00 98.56 116 GLY A C 1
ATOM 910 O O . GLY A 1 116 ? -5.728 3.311 5.962 1.00 98.56 116 GLY A O 1
ATOM 911 N N . PRO A 1 117 ? -6.254 4.928 4.491 1.00 98.62 117 PRO A N 1
ATOM 912 C CA . PRO A 1 117 ? -5.338 4.437 3.467 1.00 98.62 117 PRO A CA 1
ATOM 913 C C . PRO A 1 117 ? -3.869 4.597 3.888 1.00 98.62 117 PRO A C 1
ATOM 915 O O . PRO A 1 117 ? -3.455 5.633 4.398 1.00 98.62 117 PRO A O 1
ATOM 918 N N . ASN A 1 118 ? -3.069 3.561 3.632 1.00 98.56 118 ASN A N 1
ATOM 919 C CA . ASN A 1 118 ? -1.613 3.581 3.774 1.00 98.56 118 ASN A CA 1
ATOM 920 C C . ASN A 1 118 ? -1.027 3.360 2.375 1.00 98.56 118 ASN A C 1
ATOM 922 O O . ASN A 1 118 ? -1.148 2.271 1.816 1.00 98.56 118 ASN A O 1
ATOM 926 N N . HIS A 1 119 ? -0.499 4.420 1.763 1.00 98.31 119 HIS A N 1
ATOM 927 C CA . HIS A 1 119 ? -0.127 4.398 0.351 1.00 98.31 119 HIS A CA 1
ATOM 928 C C . HIS A 1 119 ? 1.235 3.742 0.110 1.00 98.31 119 HIS A C 1
ATOM 930 O O . HIS A 1 119 ? 2.201 4.007 0.821 1.00 98.31 119 HIS A O 1
ATOM 936 N N . ALA A 1 120 ? 1.298 2.950 -0.956 1.00 97.00 120 ALA A N 1
ATOM 937 C CA . ALA A 1 120 ? 2.514 2.393 -1.531 1.00 97.00 120 ALA A CA 1
ATOM 938 C C . ALA A 1 120 ? 2.588 2.734 -3.030 1.00 97.00 120 ALA A C 1
ATOM 940 O O . ALA A 1 120 ? 1.590 3.167 -3.632 1.00 97.00 120 ALA A O 1
ATOM 941 N N . ALA A 1 121 ? 3.765 2.554 -3.622 1.00 96.75 121 ALA A N 1
ATOM 942 C CA . ALA A 1 121 ? 4.006 2.734 -5.045 1.00 96.75 121 ALA A CA 1
ATOM 943 C C . ALA A 1 121 ? 4.833 1.571 -5.612 1.00 96.75 121 ALA A C 1
ATOM 945 O O . ALA A 1 121 ? 5.875 1.229 -5.063 1.00 96.75 121 ALA A O 1
ATOM 946 N N . ASP A 1 122 ? 4.377 1.011 -6.735 1.00 97.06 122 ASP A N 1
ATOM 947 C CA . ASP A 1 122 ? 4.971 -0.155 -7.397 1.00 97.06 122 ASP A CA 1
ATOM 948 C C . ASP A 1 122 ? 5.454 0.215 -8.816 1.00 97.06 122 ASP A C 1
ATOM 950 O O . ASP A 1 122 ? 4.649 0.258 -9.754 1.00 97.06 122 ASP A O 1
ATOM 954 N N . PRO A 1 123 ? 6.752 0.520 -9.014 1.00 95.19 123 PRO A N 1
ATOM 955 C CA . PRO A 1 123 ? 7.298 0.875 -10.321 1.00 95.19 123 PRO A CA 1
ATOM 956 C C . PRO A 1 123 ? 7.513 -0.366 -11.201 1.00 95.19 123 PRO A C 1
ATOM 958 O O . PRO A 1 123 ? 8.462 -1.130 -11.027 1.00 95.19 123 PRO A O 1
ATOM 961 N N . ILE A 1 124 ? 6.654 -0.553 -12.207 1.00 97.31 124 ILE A N 1
ATOM 962 C CA . ILE A 1 124 ? 6.767 -1.658 -13.174 1.00 97.31 124 ILE A CA 1
ATOM 963 C C . ILE A 1 124 ? 7.564 -1.198 -14.397 1.00 97.31 124 ILE A C 1
ATOM 965 O O . ILE A 1 124 ? 7.010 -0.710 -15.384 1.00 97.31 124 ILE A O 1
ATOM 969 N N . ILE A 1 125 ? 8.884 -1.368 -14.340 1.00 95.50 125 ILE A N 1
ATOM 970 C CA . ILE A 1 125 ? 9.773 -0.988 -15.444 1.00 95.50 125 ILE A CA 1
ATOM 971 C C . ILE A 1 125 ? 9.897 -2.150 -16.417 1.00 95.50 125 ILE A C 1
ATOM 973 O O . ILE A 1 125 ? 10.311 -3.246 -16.032 1.00 95.50 125 ILE A O 1
ATOM 977 N N . THR A 1 126 ? 9.544 -1.910 -17.681 1.00 97.06 126 THR A N 1
ATOM 978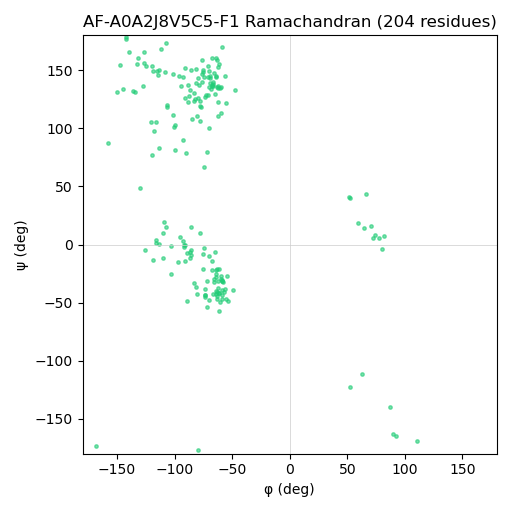 C CA . THR A 1 126 ? 9.467 -2.954 -18.708 1.00 97.06 126 THR A CA 1
ATOM 979 C C . THR A 1 126 ? 10.412 -2.706 -19.876 1.00 97.06 126 THR A C 1
ATOM 981 O O . THR A 1 126 ? 10.765 -1.574 -20.202 1.00 97.06 126 THR A O 1
ATOM 984 N N . ARG A 1 127 ? 10.819 -3.791 -20.539 1.00 97.50 127 ARG A N 1
ATOM 985 C CA . ARG A 1 127 ? 11.491 -3.754 -21.843 1.00 97.50 127 ARG A CA 1
ATOM 986 C C . ARG A 1 127 ? 11.121 -4.976 -22.671 1.00 97.50 127 ARG A C 1
ATOM 988 O O . ARG A 1 127 ? 10.827 -6.038 -22.127 1.00 97.50 127 ARG A O 1
ATOM 995 N N . TRP A 1 128 ? 11.202 -4.864 -23.991 1.00 98.56 128 TRP A N 1
ATOM 996 C CA . TRP A 1 128 ? 11.097 -6.037 -24.860 1.00 98.56 128 TRP A CA 1
ATOM 997 C C . TRP A 1 128 ? 12.294 -6.966 -24.662 1.00 98.56 128 TRP A C 1
ATOM 999 O O . TRP A 1 128 ? 13.436 -6.501 -24.636 1.00 98.56 128 TRP A O 1
ATOM 1009 N N . LYS A 1 129 ? 12.040 -8.277 -24.578 1.00 98.50 129 LYS A N 1
ATOM 1010 C CA . LYS A 1 129 ? 13.100 -9.284 -24.652 1.00 98.50 129 LYS A CA 1
ATOM 1011 C C . LYS A 1 129 ? 13.717 -9.228 -26.048 1.00 98.50 129 LYS A C 1
ATOM 1013 O O . LYS A 1 129 ? 12.988 -9.248 -27.044 1.00 98.50 129 LYS A O 1
ATOM 1018 N N . ARG A 1 130 ? 15.046 -9.152 -26.108 1.00 98.56 130 ARG A N 1
ATOM 1019 C CA . ARG A 1 130 ? 15.802 -9.083 -27.360 1.00 98.56 130 ARG A CA 1
ATOM 1020 C C . ARG A 1 130 ? 16.749 -10.270 -27.510 1.00 98.56 130 ARG A C 1
ATOM 1022 O O . ARG A 1 130 ? 17.193 -10.815 -26.500 1.00 98.56 130 ARG A O 1
ATOM 1029 N N . ASP A 1 131 ? 17.001 -10.675 -28.750 1.00 97.88 131 ASP A N 1
ATOM 1030 C CA . ASP A 1 131 ? 18.043 -11.644 -29.102 1.00 97.88 131 ASP A CA 1
ATOM 1031 C C . ASP A 1 131 ? 19.438 -10.985 -29.151 1.00 97.88 131 ASP A C 1
ATOM 1033 O O . ASP A 1 131 ? 19.591 -9.798 -28.849 1.00 97.88 131 ASP A O 1
ATOM 1037 N N . SER A 1 132 ? 20.467 -11.752 -29.525 1.00 97.75 132 SER A N 1
ATOM 1038 C CA . SER A 1 132 ? 21.852 -11.269 -29.645 1.00 97.75 132 SER A CA 1
ATOM 1039 C C . SER A 1 132 ? 22.043 -10.184 -30.710 1.00 97.75 132 SER A C 1
ATOM 1041 O O . SER A 1 132 ? 23.008 -9.430 -30.636 1.00 97.75 132 SER A O 1
ATOM 1043 N N . SER A 1 133 ? 21.135 -10.085 -31.682 1.00 97.69 133 SER A N 1
ATOM 1044 C CA . SER A 1 133 ? 21.136 -9.058 -32.730 1.00 97.69 133 SER A CA 1
ATOM 1045 C C . SER A 1 133 ? 20.325 -7.820 -32.336 1.00 97.69 133 SER A C 1
ATOM 1047 O O . SER A 1 133 ? 20.233 -6.865 -33.103 1.00 97.69 133 SER A O 1
ATOM 1049 N N . GLY A 1 134 ? 19.724 -7.816 -31.144 1.00 97.38 134 GLY A N 1
ATOM 1050 C CA . GLY A 1 134 ? 18.891 -6.726 -30.663 1.00 97.38 134 GLY A CA 1
ATOM 1051 C C . GLY A 1 134 ? 17.455 -6.759 -31.190 1.00 97.38 134 GLY A C 1
ATOM 1052 O O . GLY A 1 134 ? 16.705 -5.823 -30.913 1.00 97.38 134 GLY A O 1
ATOM 1053 N N . ASN A 1 135 ? 17.016 -7.805 -31.892 1.00 97.88 135 ASN A N 1
ATOM 1054 C CA . ASN A 1 135 ? 15.645 -7.908 -32.395 1.00 97.88 135 ASN A CA 1
ATOM 1055 C C . ASN A 1 135 ? 14.691 -8.397 -31.305 1.00 97.88 135 ASN A C 1
ATOM 1057 O O . ASN A 1 135 ? 15.085 -9.118 -30.393 1.00 97.88 135 ASN A O 1
ATOM 1061 N N . ARG A 1 136 ? 13.417 -7.993 -31.373 1.00 98.44 136 ARG A N 1
ATOM 1062 C CA . ARG A 1 136 ? 12.397 -8.420 -30.401 1.00 98.44 136 ARG A CA 1
ATOM 1063 C C . ARG A 1 136 ? 12.073 -9.898 -30.604 1.00 98.44 136 ARG A C 1
ATOM 1065 O O . ARG A 1 136 ? 11.830 -10.325 -31.727 1.00 98.44 136 ARG A O 1
ATOM 1072 N N . ILE A 1 137 ? 11.978 -10.650 -29.512 1.00 98.56 137 ILE A N 1
ATOM 1073 C CA . ILE A 1 137 ? 11.631 -12.074 -29.571 1.00 98.56 137 ILE A CA 1
ATOM 1074 C C . ILE A 1 137 ? 10.109 -12.241 -29.554 1.00 98.56 137 ILE A C 1
ATOM 1076 O O . ILE A 1 137 ? 9.438 -11.727 -28.655 1.00 98.56 137 ILE A O 1
ATOM 1080 N N . MET A 1 138 ? 9.570 -12.980 -30.523 1.00 98.38 138 MET A N 1
ATOM 1081 C CA . MET A 1 138 ? 8.154 -13.347 -30.599 1.00 98.38 138 MET A CA 1
ATOM 1082 C C . MET A 1 138 ? 7.918 -14.719 -29.964 1.00 98.38 138 MET A C 1
ATOM 1084 O O . MET A 1 138 ? 8.693 -15.650 -30.169 1.00 98.38 138 MET A O 1
ATOM 1088 N N . HIS A 1 139 ? 6.854 -14.850 -29.177 1.00 98.38 139 HIS A N 1
ATOM 1089 C CA . HIS A 1 139 ? 6.455 -16.121 -28.590 1.00 98.38 139 HIS A CA 1
ATOM 1090 C C . HIS A 1 139 ? 5.697 -16.967 -29.629 1.00 98.38 139 HIS A C 1
ATOM 1092 O O . HIS A 1 139 ? 4.695 -16.486 -30.168 1.00 98.38 139 HIS A O 1
ATOM 1098 N N . PRO A 1 140 ? 6.115 -18.220 -29.890 1.00 97.38 140 PRO A N 1
ATOM 1099 C CA . PRO A 1 140 ? 5.615 -18.997 -31.026 1.00 97.38 140 PRO A CA 1
ATOM 1100 C C . PRO A 1 140 ? 4.125 -19.340 -30.922 1.00 97.38 140 PRO A C 1
ATOM 1102 O O . PRO A 1 140 ? 3.440 -19.385 -31.934 1.00 97.38 140 PRO A O 1
ATOM 1105 N N . VAL A 1 141 ? 3.600 -19.540 -29.709 1.00 98.44 141 VAL A N 1
ATOM 1106 C CA . VAL A 1 141 ? 2.194 -19.940 -29.517 1.00 98.44 141 VAL A CA 1
ATOM 1107 C C . VAL A 1 141 ? 1.241 -18.747 -29.581 1.00 98.44 141 VAL A C 1
ATOM 1109 O O . VAL A 1 141 ? 0.127 -18.865 -30.073 1.00 98.44 141 VAL A O 1
ATOM 1112 N N . SER A 1 142 ? 1.654 -17.588 -29.062 1.00 98.25 142 SER A N 1
ATOM 1113 C CA . SER A 1 142 ? 0.756 -16.428 -28.940 1.00 98.25 142 SER A CA 1
ATOM 1114 C C . SER A 1 142 ? 0.904 -15.426 -30.082 1.00 98.25 142 SER A C 1
ATOM 1116 O O . SER A 1 142 ? 0.070 -14.529 -30.198 1.00 98.25 142 SER A O 1
ATOM 1118 N N . GLY A 1 143 ? 1.979 -15.516 -30.873 1.00 98.12 143 GLY A N 1
ATOM 1119 C CA . GLY A 1 143 ? 2.310 -14.541 -31.915 1.00 98.12 143 GLY A CA 1
ATOM 1120 C C . GLY A 1 143 ? 2.629 -13.140 -31.377 1.00 98.12 143 GLY A C 1
ATOM 1121 O O . GLY A 1 143 ? 2.623 -12.169 -32.129 1.00 98.12 143 GLY A O 1
ATOM 1122 N N . LYS A 1 144 ? 2.873 -12.993 -30.066 1.00 98.56 144 LYS A N 1
ATOM 1123 C CA . LYS A 1 144 ? 3.147 -11.702 -29.409 1.00 98.56 144 LYS A CA 1
ATOM 1124 C C . LYS A 1 144 ? 4.612 -11.601 -29.000 1.00 98.56 144 LYS A C 1
ATOM 1126 O O . LYS A 1 144 ? 5.237 -12.599 -28.648 1.00 98.56 144 LYS A O 1
ATOM 1131 N N . HIS A 1 145 ? 5.157 -10.387 -29.005 1.00 98.62 145 HIS A N 1
ATOM 1132 C CA . HIS A 1 145 ? 6.496 -10.132 -28.476 1.00 98.62 145 HIS A CA 1
ATOM 1133 C C . HIS A 1 145 ? 6.561 -10.411 -26.966 1.00 98.62 145 HIS A C 1
ATOM 1135 O O . HIS A 1 145 ? 5.609 -10.136 -26.235 1.00 98.62 145 HIS A O 1
ATOM 1141 N N . ILE A 1 146 ? 7.692 -10.937 -26.496 1.00 98.62 146 ILE A N 1
ATOM 1142 C CA . ILE A 1 146 ? 7.918 -11.250 -25.080 1.00 98.62 146 ILE A CA 1
ATOM 1143 C C . ILE A 1 146 ? 8.357 -9.985 -24.334 1.00 98.62 146 ILE A C 1
ATOM 1145 O O . ILE A 1 146 ? 9.376 -9.378 -24.673 1.00 98.62 146 ILE A O 1
ATOM 1149 N N . LEU A 1 147 ? 7.618 -9.613 -23.288 1.00 98.62 147 LEU A N 1
ATOM 1150 C CA . LEU A 1 147 ? 7.951 -8.502 -22.394 1.00 98.62 147 LEU A CA 1
ATOM 1151 C C . LEU A 1 147 ? 8.761 -9.003 -21.186 1.00 98.62 147 LEU A C 1
ATOM 1153 O O . LEU A 1 147 ? 8.524 -10.098 -20.680 1.00 98.62 147 LEU A O 1
ATOM 1157 N N . GLN A 1 148 ? 9.714 -8.201 -20.723 1.00 98.50 148 GLN A N 1
ATOM 1158 C CA . GLN A 1 148 ? 10.429 -8.388 -19.461 1.00 98.50 148 GLN A CA 1
ATOM 1159 C C . GLN A 1 148 ? 10.100 -7.223 -18.532 1.00 98.50 148 GLN A C 1
ATOM 1161 O O . GLN A 1 148 ? 9.921 -6.100 -19.008 1.00 98.50 148 GLN A O 1
ATOM 1166 N N . PHE A 1 149 ? 10.095 -7.470 -17.226 1.00 98.44 149 PHE A N 1
ATOM 1167 C CA . PHE A 1 149 ? 10.069 -6.420 -16.213 1.00 98.44 149 PHE A CA 1
ATOM 1168 C C . PHE A 1 149 ? 11.138 -6.679 -15.150 1.00 98.44 149 PHE A C 1
ATOM 1170 O O . PHE A 1 149 ? 11.653 -7.795 -15.041 1.00 98.44 149 PHE A O 1
ATOM 1177 N N . VAL A 1 150 ? 11.498 -5.638 -14.404 1.00 97.88 150 VAL A N 1
ATOM 1178 C CA . VAL A 1 150 ? 12.435 -5.750 -13.283 1.00 97.88 150 VAL A CA 1
ATOM 1179 C C . VAL A 1 150 ? 11.689 -6.230 -12.042 1.00 97.88 150 VAL A C 1
ATOM 1181 O O . VAL A 1 150 ? 10.720 -5.605 -11.621 1.00 97.88 150 VAL A O 1
ATOM 1184 N N . ALA A 1 151 ? 12.166 -7.323 -11.452 1.00 98.06 151 ALA A N 1
ATOM 1185 C CA . ALA A 1 151 ? 11.654 -7.877 -10.208 1.00 98.06 151 ALA A CA 1
ATOM 1186 C C . ALA A 1 151 ? 12.790 -8.010 -9.188 1.00 98.06 151 ALA A C 1
ATOM 1188 O O . ALA A 1 151 ? 13.948 -8.196 -9.567 1.00 98.06 151 ALA A O 1
ATOM 1189 N N . ILE A 1 152 ? 12.442 -7.970 -7.905 1.00 97.31 152 ILE A N 1
ATOM 1190 C CA . ILE A 1 152 ? 13.339 -8.274 -6.786 1.00 97.31 152 ILE A CA 1
ATOM 1191 C C . ILE A 1 152 ? 12.861 -9.537 -6.078 1.00 97.31 152 ILE A C 1
ATOM 1193 O O . ILE A 1 152 ? 11.664 -9.821 -6.050 1.00 97.31 152 ILE A O 1
ATOM 1197 N N . LYS A 1 153 ? 13.785 -10.299 -5.492 1.00 97.69 153 LYS A N 1
ATOM 1198 C CA . LYS A 1 153 ? 13.447 -11.425 -4.619 1.00 97.69 153 LYS A CA 1
ATOM 1199 C C . LYS A 1 153 ? 13.608 -10.979 -3.173 1.00 97.69 153 LYS A C 1
ATOM 1201 O O . LYS A 1 153 ? 14.729 -10.720 -2.734 1.00 97.69 153 LYS A O 1
ATOM 1206 N N . ARG A 1 154 ? 12.501 -10.864 -2.443 1.00 95.31 154 ARG A N 1
ATOM 1207 C CA . ARG A 1 154 ? 12.531 -10.335 -1.077 1.00 95.31 154 ARG A CA 1
ATOM 1208 C C . ARG A 1 154 ? 13.218 -11.316 -0.130 1.00 95.31 154 ARG A C 1
ATOM 1210 O O . ARG A 1 154 ? 13.002 -12.524 -0.214 1.00 95.31 154 ARG A O 1
ATOM 1217 N N . LYS A 1 155 ? 14.039 -10.801 0.788 1.00 95.12 155 LYS A N 1
ATOM 1218 C CA . LYS A 1 155 ? 14.784 -11.633 1.751 1.00 95.12 155 LYS A CA 1
ATOM 1219 C C . LYS A 1 155 ? 13.898 -12.244 2.837 1.00 95.12 155 LYS A C 1
ATOM 1221 O O . LYS A 1 155 ? 14.216 -13.319 3.325 1.00 95.12 155 LYS A O 1
ATOM 1226 N N . ASP A 1 156 ? 12.827 -11.558 3.219 1.00 92.50 156 ASP A N 1
ATOM 1227 C CA . ASP A 1 156 ? 11.939 -11.940 4.320 1.00 92.50 156 ASP A CA 1
ATOM 1228 C C . ASP A 1 156 ? 11.031 -13.132 3.984 1.00 92.50 156 ASP A C 1
ATOM 1230 O O . ASP A 1 156 ? 10.821 -13.987 4.839 1.00 92.50 156 ASP A O 1
ATOM 1234 N N . CYS A 1 157 ? 10.527 -13.219 2.749 1.00 92.44 157 CYS A N 1
ATOM 1235 C CA . CYS A 1 157 ? 9.649 -14.312 2.308 1.00 92.44 157 CYS A CA 1
ATOM 1236 C C . CYS A 1 157 ? 10.203 -15.162 1.153 1.00 92.44 157 CYS A C 1
ATOM 1238 O O . CYS A 1 157 ? 9.671 -16.231 0.868 1.00 92.44 157 CYS A O 1
ATOM 1240 N N . GLY A 1 158 ? 11.259 -14.718 0.467 1.00 96.00 158 GLY A N 1
ATOM 1241 C CA . GLY A 1 158 ? 11.813 -15.424 -0.690 1.00 96.00 158 GLY A CA 1
ATOM 1242 C C . GLY A 1 158 ? 10.969 -15.318 -1.966 1.00 96.00 158 GLY A C 1
ATOM 1243 O O . GLY A 1 158 ? 11.287 -15.987 -2.951 1.00 96.00 158 GLY A O 1
ATOM 1244 N N . GLU A 1 159 ? 9.925 -14.490 -1.982 1.00 97.12 159 GLU A N 1
ATOM 1245 C CA . GLU A 1 159 ? 9.063 -14.291 -3.149 1.00 97.12 159 GLU A CA 1
ATOM 1246 C C . GLU A 1 159 ? 9.616 -13.228 -4.107 1.00 97.12 159 GLU A C 1
ATOM 1248 O O . GLU A 1 159 ? 10.295 -12.281 -3.698 1.00 97.12 159 GLU A O 1
ATOM 1253 N N . TRP A 1 160 ? 9.306 -13.383 -5.398 1.00 98.12 160 TRP A N 1
ATOM 1254 C CA . TRP A 1 160 ? 9.570 -12.364 -6.413 1.00 98.12 160 TRP A CA 1
ATOM 1255 C C . TRP A 1 160 ? 8.457 -11.316 -6.419 1.00 98.12 160 TRP A C 1
ATOM 1257 O O . TRP A 1 160 ? 7.281 -11.663 -6.498 1.00 98.12 160 TRP A O 1
ATOM 1267 N N . ALA A 1 161 ? 8.832 -10.040 -6.383 1.00 97.56 161 ALA A N 1
ATOM 1268 C CA . ALA A 1 161 ? 7.911 -8.911 -6.336 1.00 97.56 161 ALA A CA 1
ATOM 1269 C C . ALA A 1 161 ? 8.386 -7.748 -7.221 1.00 97.56 161 ALA A C 1
ATOM 1271 O O . ALA A 1 161 ? 9.539 -7.698 -7.661 1.00 97.56 161 ALA A O 1
ATOM 1272 N N . ILE A 1 162 ? 7.479 -6.803 -7.471 1.00 98.19 162 ILE A N 1
ATOM 1273 C CA . ILE A 1 162 ? 7.822 -5.492 -8.032 1.00 98.19 162 ILE A CA 1
ATOM 1274 C C . ILE A 1 162 ? 8.651 -4.735 -6.972 1.00 98.19 162 ILE A C 1
ATOM 1276 O O . ILE A 1 162 ? 8.329 -4.853 -5.787 1.00 98.19 162 ILE A O 1
ATOM 1280 N N . PRO A 1 163 ? 9.712 -3.996 -7.353 1.00 96.25 163 PRO A N 1
ATOM 1281 C CA . PRO A 1 163 ? 10.526 -3.203 -6.424 1.00 96.25 163 PRO A CA 1
ATOM 1282 C C . PRO A 1 163 ? 9.793 -1.928 -5.984 1.00 96.25 163 PRO A C 1
ATOM 1284 O O . PRO A 1 163 ? 10.147 -0.824 -6.392 1.00 96.25 163 PRO A O 1
ATOM 1287 N N . GLY A 1 164 ? 8.709 -2.102 -5.235 1.00 96.44 164 GLY A N 1
ATOM 1288 C CA . GLY A 1 164 ? 7.907 -1.026 -4.669 1.00 96.44 164 GLY A CA 1
ATOM 1289 C C . GLY A 1 164 ? 8.078 -0.890 -3.162 1.00 96.44 164 GLY A C 1
ATOM 1290 O O . GLY A 1 164 ? 8.657 -1.752 -2.500 1.00 96.44 164 GLY A O 1
ATOM 1291 N N . GLY A 1 165 ? 7.477 0.164 -2.621 1.00 95.88 165 GLY A N 1
ATOM 1292 C CA . GLY A 1 165 ? 7.515 0.453 -1.194 1.00 95.88 165 GLY A CA 1
ATOM 1293 C C . GLY A 1 165 ? 6.539 1.544 -0.776 1.00 95.88 165 GLY A C 1
ATOM 1294 O O . GLY A 1 165 ? 5.659 1.961 -1.538 1.00 95.88 165 GLY A O 1
ATOM 1295 N N . MET A 1 166 ? 6.638 1.945 0.489 1.00 97.00 166 MET A N 1
ATOM 1296 C CA . MET A 1 166 ? 5.705 2.880 1.116 1.00 97.00 166 MET A CA 1
ATOM 1297 C C . MET A 1 166 ? 5.974 4.314 0.653 1.00 97.00 166 MET A C 1
ATOM 1299 O O . MET A 1 166 ? 7.112 4.711 0.421 1.00 97.00 166 MET A O 1
ATOM 1303 N N . VAL A 1 167 ? 4.911 5.110 0.553 1.00 95.81 167 VAL A N 1
ATOM 1304 C CA . VAL A 1 167 ? 5.027 6.547 0.281 1.00 95.81 167 VAL A CA 1
ATOM 1305 C C . VAL A 1 167 ? 5.421 7.258 1.569 1.00 95.81 167 VAL A C 1
ATOM 1307 O O . VAL A 1 167 ? 4.702 7.164 2.570 1.00 95.81 167 VAL A O 1
ATOM 1310 N N . ASP A 1 168 ? 6.527 7.997 1.535 1.00 89.19 168 ASP A N 1
ATOM 1311 C CA . ASP A 1 168 ? 6.989 8.741 2.703 1.00 89.19 168 ASP A CA 1
ATOM 1312 C C . ASP A 1 168 ? 6.087 9.950 3.018 1.00 89.19 168 ASP A C 1
ATOM 1314 O O . ASP A 1 168 ? 5.446 10.520 2.125 1.00 89.19 168 ASP A O 1
ATOM 1318 N N . PRO A 1 169 ? 6.018 10.400 4.287 1.00 90.06 169 PRO A N 1
ATOM 1319 C CA . PRO A 1 169 ? 5.253 11.589 4.652 1.00 90.06 169 PRO A CA 1
ATOM 1320 C C . PRO A 1 169 ? 5.676 12.820 3.835 1.00 90.06 169 PRO A C 1
ATOM 1322 O O . PRO A 1 169 ? 6.827 13.245 3.865 1.00 90.06 169 PRO A O 1
ATOM 1325 N N . GLY A 1 170 ? 4.723 13.420 3.123 1.00 90.81 170 GLY A N 1
ATOM 1326 C CA . GLY A 1 170 ? 4.944 14.578 2.255 1.00 90.81 170 GLY A CA 1
ATOM 1327 C C . GLY A 1 170 ? 5.539 14.253 0.881 1.00 90.81 170 GLY A C 1
ATOM 1328 O O . GLY A 1 170 ? 5.646 15.159 0.051 1.00 90.81 170 GLY A O 1
ATOM 1329 N N . GLU A 1 171 ? 5.885 12.995 0.611 1.00 91.94 171 GLU A N 1
ATOM 1330 C CA . GLU A 1 171 ? 6.436 12.558 -0.667 1.00 91.94 171 GLU A CA 1
ATOM 1331 C C . GLU A 1 171 ? 5.339 12.468 -1.744 1.00 91.94 171 GLU A C 1
ATOM 1333 O O . GLU A 1 171 ? 4.209 12.035 -1.507 1.00 91.94 171 GLU A O 1
ATOM 1338 N N . LYS A 1 172 ? 5.664 12.893 -2.971 1.00 92.19 172 LYS A N 1
ATOM 1339 C CA . LYS A 1 172 ? 4.797 12.669 -4.136 1.00 92.19 172 LYS A CA 1
ATOM 1340 C C . LYS A 1 172 ? 4.979 11.235 -4.631 1.00 92.19 172 LYS A C 1
ATOM 1342 O O . LYS A 1 172 ? 6.109 10.784 -4.748 1.00 92.19 172 LYS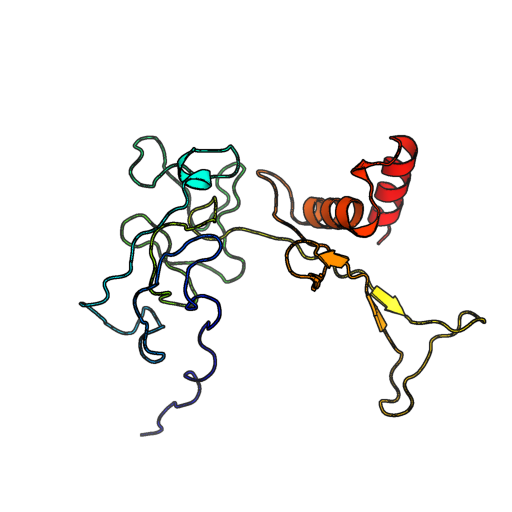 A O 1
ATOM 1347 N N . ILE A 1 173 ? 3.903 10.590 -5.093 1.00 91.88 173 ILE A N 1
ATOM 1348 C CA . ILE A 1 173 ? 3.955 9.235 -5.687 1.00 91.88 173 ILE A CA 1
ATOM 1349 C C . ILE A 1 173 ? 5.041 9.098 -6.767 1.00 91.88 173 ILE A C 1
ATOM 1351 O O . ILE A 1 173 ? 5.715 8.076 -6.838 1.00 91.88 173 ILE A O 1
ATOM 1355 N N . SER A 1 174 ? 5.234 10.120 -7.608 1.00 91.06 174 SER A N 1
ATOM 1356 C CA . SER A 1 174 ? 6.268 10.100 -8.650 1.00 91.06 174 SER A CA 1
ATOM 1357 C C . SER A 1 174 ? 7.696 10.081 -8.098 1.00 91.06 174 SER A C 1
ATOM 1359 O O . SER A 1 174 ? 8.578 9.522 -8.745 1.00 91.06 174 SER A O 1
ATOM 1361 N N . ALA A 1 175 ? 7.928 10.672 -6.924 1.00 91.50 175 ALA A N 1
ATOM 1362 C CA . ALA A 1 175 ? 9.205 10.588 -6.226 1.00 91.50 175 ALA A CA 1
ATOM 1363 C C . ALA A 1 175 ? 9.386 9.197 -5.603 1.00 91.50 175 ALA A C 1
ATOM 1365 O O . ALA A 1 175 ? 10.415 8.580 -5.859 1.00 91.50 175 ALA A O 1
ATOM 1366 N N . THR A 1 176 ? 8.351 8.654 -4.944 1.00 93.06 176 THR A N 1
ATOM 1367 C CA . THR A 1 176 ? 8.357 7.286 -4.393 1.00 93.06 176 THR A CA 1
ATOM 1368 C C . THR A 1 176 ? 8.717 6.258 -5.467 1.00 93.06 176 THR A C 1
ATOM 1370 O O . THR A 1 176 ? 9.627 5.465 -5.281 1.00 93.06 176 THR A O 1
ATOM 1373 N N . LEU A 1 177 ? 8.080 6.316 -6.644 1.00 92.12 177 LEU A N 1
ATOM 1374 C CA . LEU A 1 177 ? 8.366 5.392 -7.752 1.00 92.12 177 LEU A CA 1
ATOM 1375 C C . LEU A 1 177 ? 9.840 5.416 -8.189 1.00 92.12 177 LEU A C 1
ATOM 1377 O O . LEU A 1 177 ? 10.412 4.366 -8.474 1.00 92.12 177 LEU A O 1
ATOM 1381 N N . LYS A 1 178 ? 10.455 6.605 -8.260 1.00 91.50 178 LYS A N 1
ATOM 1382 C CA . LYS A 1 178 ? 11.865 6.754 -8.653 1.00 91.50 178 LYS A CA 1
ATOM 1383 C C . LYS A 1 178 ? 12.809 6.294 -7.548 1.00 91.50 178 LYS A C 1
ATOM 1385 O O . LYS A 1 178 ? 13.786 5.611 -7.848 1.00 91.50 178 LYS A O 1
ATOM 1390 N N . ARG A 1 179 ? 12.509 6.665 -6.301 1.00 93.88 179 ARG A N 1
ATOM 1391 C CA . ARG A 1 179 ? 13.286 6.296 -5.119 1.00 93.88 179 ARG A CA 1
ATOM 1392 C C . ARG A 1 179 ? 13.299 4.782 -4.937 1.00 93.88 179 ARG A C 1
ATOM 1394 O O . ARG A 1 179 ? 14.371 4.201 -5.015 1.00 93.88 179 ARG A O 1
ATOM 1401 N N . GLU A 1 180 ? 12.130 4.153 -4.822 1.00 94.56 180 GLU A N 1
ATOM 1402 C CA . GLU A 1 180 ? 11.989 2.704 -4.611 1.00 94.56 180 GLU A CA 1
ATOM 1403 C C . GLU A 1 180 ? 12.713 1.901 -5.697 1.00 94.56 180 GLU A C 1
ATOM 1405 O O . GLU A 1 180 ? 13.521 1.024 -5.402 1.00 94.56 180 GLU A O 1
ATOM 1410 N N . PHE A 1 181 ? 12.531 2.264 -6.971 1.00 93.81 181 PHE A N 1
ATOM 1411 C CA . PHE A 1 181 ? 13.241 1.587 -8.055 1.00 93.81 181 PHE A CA 1
ATOM 1412 C C . PHE A 1 181 ? 14.765 1.780 -7.972 1.00 93.81 181 PHE A C 1
ATOM 1414 O O . PHE A 1 181 ? 15.529 0.836 -8.178 1.00 93.81 181 PHE A O 1
ATOM 1421 N N . GLY A 1 182 ? 15.227 2.997 -7.677 1.00 91.12 182 GLY A N 1
ATOM 1422 C CA . GLY A 1 182 ? 16.651 3.285 -7.527 1.00 91.12 182 GLY A CA 1
ATOM 1423 C C . GLY A 1 182 ? 17.287 2.527 -6.360 1.00 91.12 182 GLY A C 1
ATOM 1424 O O . GLY A 1 182 ? 18.371 1.964 -6.509 1.00 91.12 182 GLY A O 1
ATOM 1425 N N . GLU A 1 183 ? 16.622 2.498 -5.212 1.00 91.62 183 GLU A N 1
ATOM 1426 C CA . GLU A 1 183 ? 17.123 1.873 -3.989 1.00 91.62 183 GLU A CA 1
ATOM 1427 C C . GLU A 1 183 ? 17.110 0.345 -4.108 1.00 91.62 183 GLU A C 1
ATOM 1429 O O . GLU A 1 183 ? 18.162 -0.284 -3.981 1.00 91.62 183 GLU A O 1
ATOM 1434 N N . GLU A 1 184 ? 15.964 -0.244 -4.451 1.00 91.06 184 GLU A N 1
ATOM 1435 C CA . GLU A 1 184 ? 15.758 -1.695 -4.405 1.00 91.06 184 GLU A CA 1
ATOM 1436 C C . GLU A 1 184 ? 16.281 -2.430 -5.647 1.00 91.06 184 GLU A C 1
ATOM 1438 O O . GLU A 1 184 ? 16.755 -3.564 -5.550 1.00 91.06 184 GLU A O 1
ATOM 1443 N N . ALA A 1 185 ? 16.222 -1.810 -6.833 1.00 93.81 185 ALA A N 1
ATOM 1444 C CA . ALA A 1 185 ? 16.636 -2.463 -8.078 1.00 93.81 185 ALA A CA 1
ATOM 1445 C C . ALA A 1 185 ? 18.008 -2.009 -8.596 1.00 93.81 185 ALA A C 1
ATOM 1447 O O . ALA A 1 185 ? 18.659 -2.763 -9.323 1.00 93.81 185 ALA A O 1
ATOM 1448 N N . LEU A 1 186 ? 18.458 -0.799 -8.243 1.00 92.81 186 LEU A N 1
ATOM 1449 C CA . LEU A 1 186 ? 19.738 -0.238 -8.702 1.00 92.81 186 LEU A CA 1
ATOM 1450 C C . LEU A 1 186 ? 20.767 -0.055 -7.575 1.00 92.81 186 LEU A C 1
ATOM 1452 O O . LEU A 1 186 ? 21.888 0.386 -7.848 1.00 92.81 186 LEU A O 1
ATOM 1456 N N . ASN A 1 187 ? 20.415 -0.417 -6.333 1.00 93.56 187 ASN A N 1
ATOM 1457 C CA . ASN A 1 187 ? 21.258 -0.283 -5.142 1.00 93.56 187 ASN A CA 1
ATOM 1458 C C . ASN A 1 187 ? 21.816 1.143 -4.974 1.00 93.56 187 ASN A C 1
ATOM 1460 O O . ASN A 1 187 ? 22.986 1.340 -4.632 1.00 93.56 187 ASN A O 1
ATOM 1464 N N . SER A 1 188 ? 20.993 2.157 -5.260 1.00 90.94 188 SER A N 1
ATOM 1465 C CA . SER A 1 188 ? 21.418 3.560 -5.262 1.00 90.94 188 SER A CA 1
ATOM 1466 C C . SER A 1 188 ? 21.978 3.997 -3.906 1.00 90.94 188 SER A C 1
ATOM 1468 O O . SER A 1 188 ? 22.898 4.805 -3.872 1.00 90.94 188 SER A O 1
ATOM 1470 N N . LEU A 1 189 ? 21.514 3.434 -2.785 1.00 88.12 189 LEU A N 1
ATOM 1471 C CA . LEU A 1 189 ? 21.988 3.777 -1.437 1.00 88.12 189 LEU A CA 1
ATOM 1472 C C . LEU A 1 189 ? 23.497 3.575 -1.250 1.00 88.12 189 LEU A C 1
ATOM 1474 O O . LEU A 1 189 ? 24.121 4.355 -0.532 1.00 88.12 189 LEU A O 1
ATOM 1478 N N . GLN A 1 190 ? 24.084 2.592 -1.937 1.00 90.94 190 GLN A N 1
ATOM 1479 C CA . GLN A 1 190 ? 25.514 2.271 -1.877 1.00 90.94 190 GLN A CA 1
ATOM 1480 C C . GLN A 1 190 ? 26.332 2.931 -3.000 1.00 90.94 190 GLN A C 1
ATOM 1482 O O . GLN A 1 190 ? 27.521 2.652 -3.149 1.00 90.94 190 GLN A O 1
ATOM 1487 N N . LYS A 1 191 ? 25.706 3.801 -3.800 1.00 89.50 191 LYS A N 1
ATOM 1488 C CA . LYS A 1 191 ? 26.339 4.517 -4.910 1.00 89.50 191 LYS A CA 1
ATOM 1489 C C . LYS A 1 191 ? 26.910 5.862 -4.479 1.00 89.50 191 LYS A C 1
ATOM 1491 O O . LYS A 1 191 ? 26.407 6.512 -3.558 1.00 89.50 191 LYS A O 1
ATOM 1496 N N . THR A 1 192 ? 27.949 6.301 -5.185 1.00 92.19 192 THR A N 1
ATOM 1497 C CA . THR A 1 192 ? 28.508 7.649 -5.025 1.00 92.19 192 THR A CA 1
ATOM 1498 C C . THR A 1 192 ? 27.480 8.718 -5.407 1.00 92.19 192 THR A C 1
ATOM 1500 O O . THR A 1 192 ? 26.541 8.467 -6.164 1.00 92.19 192 THR A O 1
ATOM 1503 N N . SER A 1 193 ? 27.663 9.951 -4.929 1.00 89.31 193 SER A N 1
ATOM 1504 C CA . SER A 1 193 ? 26.764 11.065 -5.265 1.00 89.31 193 SER A CA 1
ATOM 1505 C C . SER A 1 193 ? 26.683 11.345 -6.772 1.00 89.31 193 SER A C 1
ATOM 1507 O O . SER A 1 193 ? 25.639 11.775 -7.254 1.00 89.31 193 SER A O 1
ATOM 1509 N N . ALA A 1 194 ? 27.764 11.095 -7.519 1.00 90.62 194 ALA A N 1
ATOM 1510 C CA . ALA A 1 194 ? 27.785 11.243 -8.974 1.00 90.62 194 ALA A CA 1
ATOM 1511 C C . ALA A 1 194 ? 26.942 10.158 -9.665 1.00 90.62 194 ALA A C 1
ATOM 1513 O O . ALA A 1 194 ? 26.079 10.480 -10.478 1.00 90.62 194 ALA A O 1
ATOM 1514 N N . GLU A 1 195 ? 27.121 8.891 -9.281 1.00 88.44 195 GLU A N 1
ATOM 1515 C CA . GLU A 1 195 ? 26.325 7.773 -9.808 1.00 88.44 195 GLU A CA 1
ATOM 1516 C C . GLU A 1 195 ? 24.831 7.919 -9.477 1.00 88.44 195 GLU A C 1
ATOM 1518 O O . GLU A 1 195 ? 23.983 7.614 -10.313 1.00 88.44 195 GLU A O 1
ATOM 1523 N N . LYS A 1 196 ? 24.491 8.421 -8.280 1.00 86.19 196 LYS A N 1
ATOM 1524 C CA . LYS A 1 196 ? 23.097 8.706 -7.896 1.00 86.19 196 LYS A CA 1
ATOM 1525 C C . LYS A 1 196 ? 22.444 9.712 -8.845 1.00 86.19 196 LYS A C 1
ATOM 1527 O O . LYS A 1 196 ? 21.349 9.451 -9.335 1.00 86.19 196 LYS A O 1
ATOM 1532 N N . ARG A 1 197 ? 23.135 10.814 -9.159 1.00 88.56 197 ARG A N 1
ATOM 1533 C CA . ARG A 1 197 ? 22.643 11.823 -10.115 1.00 88.56 197 ARG A CA 1
ATOM 1534 C C . ARG A 1 197 ? 22.443 11.232 -11.508 1.00 88.56 197 ARG A C 1
ATOM 1536 O O . ARG A 1 197 ? 21.419 11.482 -12.131 1.00 88.56 197 ARG A O 1
ATOM 1543 N N . GLU A 1 198 ? 23.372 10.398 -11.974 1.00 89.75 198 GLU A N 1
ATOM 1544 C CA . GLU A 1 198 ? 23.241 9.741 -13.279 1.00 89.75 198 GLU A CA 1
ATOM 1545 C C . GLU A 1 198 ? 22.025 8.796 -13.330 1.00 89.75 198 GLU A C 1
ATOM 1547 O O . GLU A 1 198 ? 21.294 8.760 -14.324 1.00 89.75 198 GLU A O 1
ATOM 1552 N N . ILE A 1 199 ? 21.779 8.040 -12.254 1.00 87.19 199 ILE A N 1
ATOM 1553 C CA . ILE A 1 199 ? 20.583 7.199 -12.120 1.00 87.19 199 ILE A CA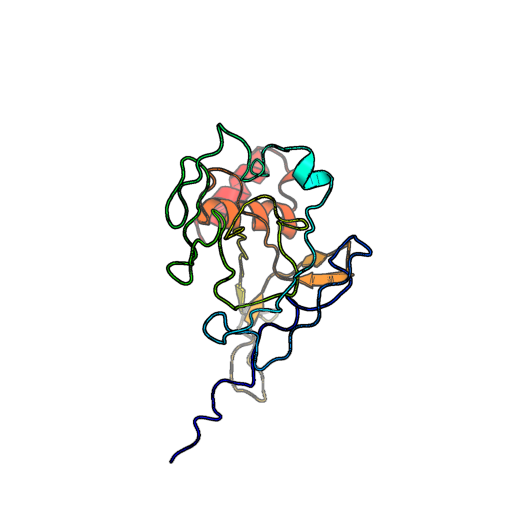 1
ATOM 1554 C C . ILE A 1 199 ? 19.322 8.066 -12.170 1.00 87.19 199 ILE A C 1
ATOM 1556 O O . ILE A 1 199 ? 18.420 7.777 -12.955 1.00 87.19 199 ILE A O 1
ATOM 1560 N N . GLU A 1 200 ? 19.261 9.141 -11.385 1.00 85.12 200 GLU A N 1
ATOM 1561 C CA . GLU A 1 200 ? 18.111 10.051 -11.349 1.00 85.12 200 GLU A CA 1
ATOM 1562 C C . GLU A 1 200 ? 17.821 10.680 -12.717 1.00 85.12 200 GLU A C 1
ATOM 1564 O O . GLU A 1 200 ? 16.667 10.701 -13.152 1.00 85.12 200 GLU A O 1
ATOM 1569 N N . GLU A 1 201 ? 18.852 11.132 -13.434 1.00 88.50 201 GLU A N 1
ATOM 1570 C CA . GLU A 1 201 ? 18.723 11.677 -14.787 1.00 88.50 201 GLU A CA 1
ATOM 1571 C C . GLU A 1 201 ? 18.176 10.642 -15.775 1.00 88.50 201 GLU A C 1
ATOM 1573 O O . GLU A 1 201 ? 17.317 10.963 -16.599 1.00 88.50 201 GLU A O 1
ATOM 1578 N N . LYS A 1 202 ? 18.636 9.387 -15.694 1.00 87.00 202 LYS A N 1
ATOM 1579 C CA . LYS A 1 202 ? 18.1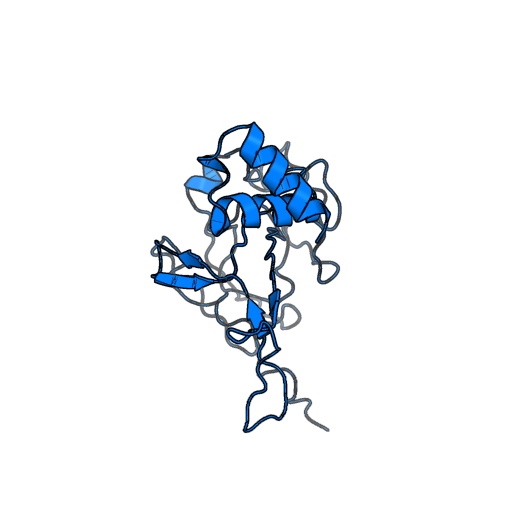21 8.296 -16.536 1.00 87.00 202 LYS A CA 1
ATOM 1580 C C . LYS A 1 202 ? 16.670 7.968 -16.200 1.00 87.00 202 LYS A C 1
ATOM 1582 O O . LYS A 1 202 ? 15.867 7.828 -17.117 1.00 87.00 202 LYS A O 1
ATOM 1587 N N . LEU A 1 203 ? 16.315 7.910 -14.917 1.00 84.88 203 LEU A N 1
ATOM 1588 C CA . LEU A 1 203 ? 14.936 7.686 -14.469 1.00 84.88 203 LEU A CA 1
ATOM 1589 C C . LEU A 1 203 ? 14.005 8.852 -14.807 1.00 84.88 203 LEU A C 1
ATOM 1591 O O . LEU A 1 203 ? 12.794 8.671 -14.863 1.00 84.88 203 LEU A O 1
ATOM 1595 N N . HIS A 1 204 ? 14.538 10.055 -15.023 1.00 82.88 204 HIS A N 1
ATOM 1596 C CA . HIS A 1 204 ? 13.750 11.193 -15.488 1.00 82.88 204 HIS A CA 1
ATOM 1597 C C . HIS A 1 204 ? 13.393 11.114 -16.978 1.00 82.88 204 HIS A C 1
ATOM 1599 O O . HIS A 1 204 ? 12.449 11.771 -17.403 1.00 82.88 204 HIS A O 1
ATOM 1605 N N . LYS A 1 205 ? 14.138 10.328 -17.762 1.00 82.00 205 LYS A N 1
ATOM 1606 C CA . LYS A 1 205 ? 13.908 10.135 -19.202 1.00 82.00 205 LYS A CA 1
ATOM 1607 C C . LYS A 1 205 ? 12.954 8.975 -19.518 1.00 82.00 205 LYS A C 1
ATOM 1609 O O . LYS A 1 205 ? 12.640 8.784 -20.691 1.00 82.00 205 LYS A O 1
ATOM 1614 N N . LEU A 1 206 ? 12.566 8.191 -18.508 1.00 70.56 206 LEU A N 1
ATOM 1615 C CA . LEU A 1 206 ? 11.557 7.129 -18.602 1.00 70.56 206 LEU A CA 1
ATOM 1616 C C . LEU A 1 206 ? 10.150 7.716 -18.474 1.00 70.56 206 LEU A C 1
ATOM 1618 O O . LEU A 1 206 ? 9.270 7.229 -19.215 1.00 70.56 206 LEU A O 1
#

InterPro domains:
  IPR000086 NUDIX hydrolase domain [PF00293] (149-185)
  IPR000086 NUDIX hydrolase domain [PS51462] (128-206)
  IPR015797 NUDIX hydrolase-like domain superfamily [SSF55811] (10-200)
  IPR039989 ADP-ribose pyrophosphatase, mitochondrial [PTHR13030] (8-206)
  IPR059114 NUDT9-like, N-terminal domain [PF25969] (30-116)

Foldseek 3Di:
DDDPPPPQDDADDVLQDDDDPPDRRHFADADSVQFAPVDDDPPLDAAEDADPVLCVPDPQAAHDLPDPPDDADACQPGPQDGRNDPVGHFDQDPSATDDNSGDRRYDDQHHHRDGHDFDKAFQWAKDADADPVRDFDADPPPRHTDMDTDWDQDPVPRDIDGQMDTADRNHDNLRRNLVSCCCRVVVLVPDDPVVVVVSVVVSVVD

Mean predicted aligned error: 5.15 Å

Sequence (206 aa):
MSGSNGSKENSHNKARTSPYPGSKVERSQVPNEKVGWLVEWQDYNPVEYTAVSVLAGPRWADPQISESNFSPKFNEKDGHVERKSKNGLYEIENGRPRNPAGRTGLVGRGLLGRWGPNHAADPIITRWKRDSSGNRIMHPVSGKHILQFVAIKRKDCGEWAIPGGMVDPGEKISATLKREFGEEALNSLQKTSAEKREIEEKLHKL

Radius of gyration: 21.69 Å; Cα contacts (8 Å, |Δi|>4): 282; chains: 1; bounding box: 66×38×55 Å

Secondary structure (DSSP, 8-state):
-----SSSS---SGGG-SSPTTS-PPPPP--GGG-STTS--TT--PEEEE-HHHHT--TTSPPPTT-TT----TTSEETTEE---TTS---EETTEEPPTT---SEEEEET-SSSS---EE----EEE-B-TTSPBPBPTTT-SBPEEE--EE-TTT--EE-S-EEPPTT--HHHHHHHHIIIIIH-GGGS-HHHHHHHHHHHH--

Nearest PDB structures (foldseek):
  1qvj-assembly1_A  TM=9.962E-01  e=5.865E-35  Homo sapiens
  8e6q-assembly1_A  TM=8.680E-01  e=8.623E-11  Homo sapiens
  6puu-assembly1_A  TM=8.786E-01  e=6.365E-10  Homo sapiens
  6puo-assembly1_A  TM=8.988E-01  e=2.311E-09  Homo sapiens
  6pur-assembly1_A  TM=8.549E-01  e=2.167E-09  Homo sapiens